Protein AF-A0A061A6R4-F1 (afdb_monomer)

Solvent-accessible surface area (backbone atoms only — not comparable to full-atom values): 10867 Å² total; per-residue (Å²): 111,47,80,44,78,59,81,66,71,39,87,79,40,50,65,47,48,69,62,37,65,83,64,56,81,91,75,74,97,49,62,62,38,42,45,45,54,44,37,34,51,56,46,34,48,75,72,72,49,74,80,74,90,58,64,34,50,72,71,55,40,52,47,55,34,45,46,35,53,51,50,52,59,73,51,64,81,52,72,35,30,43,28,40,27,22,59,45,70,83,54,86,93,44,92,61,43,69,64,30,48,34,97,87,41,28,50,62,58,35,52,60,33,63,74,38,96,74,55,55,101,88,42,70,42,62,34,64,55,85,66,67,48,69,55,68,40,63,43,47,74,84,41,57,41,79,87,79,63,48,79,46,54,68,60,57,47,38,45,39,45,47,54,49,58,61,63,50,13,58,75,69,75,46,55,39,68,59,51,51,48,32,60,75,65,54,102

Sequence (187 aa):
AVLFDEAQLTVDALPLLTLLLPHLPLLSLGPVFVVQWLFDEAQLTVDNIHLTGHPVHEGQWRYIQNLGNELRNTLKDVPALFAPACLSHEVITRNYWMDIQVKGTSLPRALHCWDRASPPRRCPLRLIDSCPWPHCNPTCPTIRDQITGQEMSVIQFLKHMGFDVAKMAQQQGMDAGKLLGMLNNGN

Foldseek 3Di:
DAEDQDLDVQLVCLVVCVVCVVVPPDDDPDQYAYEEELAEPSNCVVVVNALAQAAADPVVQVVSLVSSVSVCVSCVPRQAYAYEQAYYHTQPVDPLQQQDDAPNAGPVQQVVQVVDPDRPPPRRRDGHDDDRHHCLQLSYDFDARPPPRDTDQQVRSCVSHVDDLCVVCVVVVHDSVVSVVCSVPND

Structure (mmCIF, N/CA/C/O backbone):
data_AF-A0A061A6R4-F1
#
_entry.id   AF-A0A061A6R4-F1
#
loop_
_atom_site.group_PDB
_atom_site.id
_atom_site.type_symbol
_atom_site.label_atom_id
_atom_site.label_alt_id
_atom_site.label_comp_id
_atom_site.label_asym_id
_atom_site.label_entity_id
_atom_site.label_seq_id
_atom_site.pdbx_PDB_ins_code
_atom_site.Cartn_x
_atom_site.Cartn_y
_atom_site.Cartn_z
_atom_site.occupancy
_atom_site.B_iso_or_equiv
_atom_site.auth_seq_id
_atom_site.auth_comp_id
_atom_site.auth_asym_id
_atom_site.auth_atom_id
_atom_site.pdbx_PDB_model_num
ATOM 1 N N . ALA A 1 1 ? -20.764 -0.127 11.721 1.00 53.44 1 ALA A N 1
ATOM 2 C CA . ALA A 1 1 ? -19.341 0.119 11.444 1.00 53.44 1 ALA A CA 1
ATOM 3 C C . ALA A 1 1 ? -19.197 0.093 9.927 1.00 53.44 1 ALA A C 1
ATOM 5 O O . ALA A 1 1 ? -19.712 -0.844 9.327 1.00 53.44 1 ALA A O 1
ATOM 6 N N . VAL A 1 2 ? -18.656 1.140 9.304 1.00 52.03 2 VAL A N 1
ATOM 7 C CA . VAL A 1 2 ? -18.516 1.206 7.837 1.00 52.03 2 VAL A CA 1
ATOM 8 C C . VAL A 1 2 ? -17.081 0.857 7.471 1.00 52.03 2 VAL A C 1
ATOM 10 O O . VAL A 1 2 ? -16.147 1.493 7.961 1.00 52.03 2 VAL A O 1
ATOM 13 N N . LEU A 1 3 ? -16.916 -0.179 6.653 1.00 55.44 3 LEU A N 1
ATOM 14 C CA . LEU A 1 3 ? -15.637 -0.513 6.046 1.00 55.44 3 LEU A CA 1
ATOM 15 C C . LEU A 1 3 ? -15.512 0.314 4.769 1.00 55.44 3 LEU A C 1
ATOM 17 O O . LEU A 1 3 ? -16.347 0.186 3.878 1.00 55.44 3 LEU A O 1
ATOM 21 N N . PHE A 1 4 ? -14.520 1.194 4.730 1.00 55.59 4 PHE A N 1
ATOM 22 C CA . PHE A 1 4 ? -14.254 2.043 3.578 1.00 55.59 4 PHE A CA 1
ATOM 23 C C . PHE A 1 4 ? -13.053 1.452 2.833 1.00 55.59 4 PHE A C 1
ATOM 25 O O . PHE A 1 4 ? -11.933 1.476 3.347 1.00 55.59 4 PHE A O 1
ATOM 32 N N . ASP A 1 5 ? -13.326 0.861 1.672 1.00 47.12 5 ASP A N 1
ATOM 33 C CA . ASP A 1 5 ? -12.358 0.357 0.692 1.00 47.12 5 ASP A CA 1
ATOM 34 C C . ASP A 1 5 ? -12.564 1.218 -0.549 1.00 47.12 5 ASP A C 1
ATOM 36 O O . ASP A 1 5 ? -13.380 0.891 -1.402 1.00 47.12 5 ASP A O 1
ATOM 40 N N . GLU A 1 6 ? -11.951 2.400 -0.584 1.00 48.66 6 GLU A N 1
ATOM 41 C CA . GLU A 1 6 ? -12.098 3.283 -1.739 1.00 48.66 6 GLU A CA 1
ATOM 42 C C . GLU A 1 6 ? -10.774 3.460 -2.461 1.00 48.66 6 GLU A C 1
ATOM 44 O O . GLU A 1 6 ? -9.868 4.159 -2.017 1.00 48.66 6 GLU A O 1
ATOM 49 N N . ALA A 1 7 ? -10.762 2.868 -3.650 1.00 36.78 7 ALA A N 1
ATOM 50 C CA . ALA A 1 7 ? -9.912 3.083 -4.815 1.00 36.78 7 ALA A CA 1
ATOM 51 C C . ALA A 1 7 ? -9.645 4.557 -5.221 1.00 36.78 7 ALA A C 1
ATOM 53 O O . ALA A 1 7 ? -9.053 4.804 -6.268 1.00 36.78 7 ALA A O 1
ATOM 54 N N . GLN A 1 8 ? -10.101 5.550 -4.453 1.00 40.06 8 GLN A N 1
ATOM 55 C CA . GLN A 1 8 ? -10.092 6.963 -4.844 1.00 40.06 8 GLN A CA 1
ATOM 56 C C . GLN A 1 8 ? -9.781 7.928 -3.700 1.00 40.06 8 GLN A C 1
ATOM 58 O O . GLN A 1 8 ? -10.186 9.090 -3.703 1.00 40.06 8 GLN A O 1
ATOM 63 N N . LEU A 1 9 ? -8.955 7.491 -2.756 1.00 46.84 9 LEU A N 1
ATOM 64 C CA . LEU A 1 9 ? -8.176 8.415 -1.940 1.00 46.84 9 LEU A CA 1
ATOM 65 C C . LEU A 1 9 ? -7.002 8.947 -2.771 1.00 46.84 9 LEU A C 1
ATOM 67 O O . LEU A 1 9 ? -5.841 8.645 -2.500 1.00 46.84 9 LEU A O 1
ATOM 71 N N . THR A 1 10 ? -7.312 9.766 -3.782 1.00 42.88 10 THR A N 1
ATOM 72 C CA . THR A 1 10 ? -6.298 10.663 -4.331 1.00 42.88 10 THR A CA 1
ATOM 73 C C . THR A 1 10 ? -5.780 11.530 -3.202 1.00 42.88 10 THR A C 1
ATOM 75 O O . THR A 1 10 ? -6.520 11.905 -2.287 1.00 42.88 10 THR A O 1
ATOM 78 N N . VAL A 1 11 ? -4.481 11.815 -3.211 1.00 46.50 11 VAL A N 1
ATOM 79 C CA . VAL A 1 11 ? -3.833 12.650 -2.186 1.00 46.50 11 VAL A CA 1
ATOM 80 C C . VAL A 1 11 ? -4.559 14.008 -2.057 1.00 46.50 11 VAL A C 1
ATOM 82 O O . VAL A 1 11 ? -4.599 14.597 -0.977 1.00 46.50 11 VAL A O 1
ATOM 85 N N . ASP A 1 12 ? -5.251 14.417 -3.126 1.00 40.34 12 ASP A N 1
ATOM 86 C CA . ASP A 1 12 ? -6.116 15.595 -3.238 1.00 40.34 12 ASP A CA 1
ATOM 87 C C . ASP A 1 12 ? -7.546 15.427 -2.673 1.00 40.34 12 ASP A C 1
ATOM 89 O O . ASP A 1 12 ? -8.201 16.418 -2.344 1.00 40.34 12 ASP A O 1
ATOM 93 N N . ALA A 1 13 ? -8.054 14.199 -2.521 1.00 43.44 13 ALA A N 1
ATOM 94 C CA . ALA A 1 13 ? -9.401 13.907 -2.023 1.00 43.44 13 ALA A CA 1
ATOM 95 C C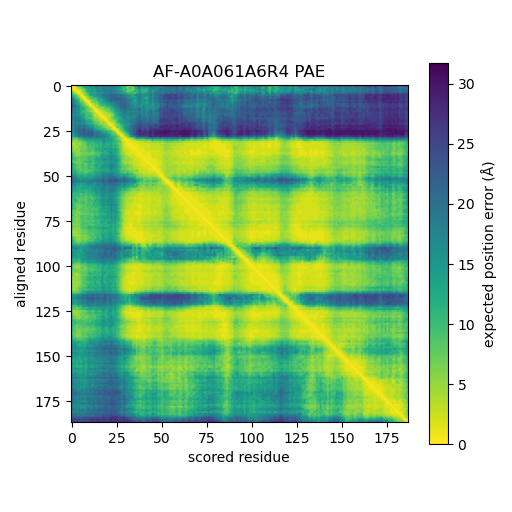 . ALA A 1 13 ? -9.475 13.686 -0.500 1.00 43.44 13 ALA A C 1
ATOM 97 O O . ALA A 1 13 ? -10.557 13.788 0.072 1.00 43.44 13 ALA A O 1
ATOM 98 N N . LEU A 1 14 ? -8.365 13.447 0.210 1.00 47.78 14 LEU A N 1
ATOM 99 C CA . LEU A 1 14 ? -8.375 13.315 1.682 1.00 47.78 14 LEU A CA 1
ATOM 100 C C . LEU A 1 14 ? -8.716 14.602 2.458 1.00 47.78 14 LEU A C 1
ATOM 102 O O . LEU A 1 14 ? -9.445 14.513 3.457 1.00 47.78 14 LEU A O 1
ATOM 106 N N . PRO A 1 15 ? -8.253 15.798 2.044 1.00 43.41 15 PRO A N 1
ATOM 107 C CA . PRO A 1 15 ? -8.744 17.050 2.611 1.00 43.41 15 PRO A CA 1
ATOM 108 C C . PRO A 1 15 ? -10.251 17.196 2.377 1.00 43.41 15 PRO A C 1
ATOM 110 O O . PRO A 1 15 ? -10.979 17.642 3.257 1.00 43.41 15 PRO A O 1
ATOM 113 N N . LEU A 1 16 ? -10.742 16.742 1.220 1.00 40.44 16 LEU A N 1
ATOM 114 C CA . LEU A 1 16 ? -12.169 16.710 0.920 1.00 40.44 16 LEU A CA 1
ATOM 115 C C . LEU A 1 16 ? -12.905 15.663 1.752 1.00 40.44 16 LEU A C 1
ATOM 117 O O . LEU A 1 16 ? -13.992 15.968 2.199 1.00 40.44 16 LEU A O 1
ATOM 121 N N . LEU A 1 17 ? -12.343 14.493 2.059 1.00 44.59 17 LEU A N 1
ATOM 122 C CA . LEU A 1 17 ? -12.991 13.499 2.921 1.00 44.59 17 LEU A CA 1
ATOM 123 C C . LEU A 1 17 ? -13.089 13.991 4.374 1.00 44.59 17 LEU A C 1
ATOM 125 O O . LEU A 1 17 ? -14.126 13.833 5.009 1.00 44.59 17 LEU A O 1
ATOM 129 N N . THR A 1 18 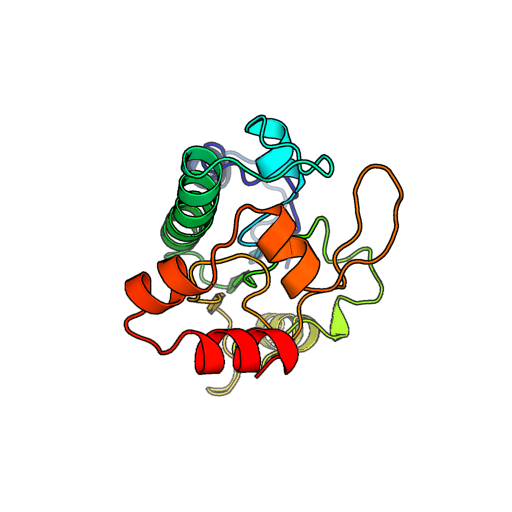? -12.052 14.661 4.886 1.00 44.56 18 THR A N 1
ATOM 130 C CA . THR A 1 18 ? -12.094 15.328 6.203 1.00 44.56 18 THR A CA 1
ATOM 131 C C . THR A 1 18 ? -13.052 16.526 6.236 1.00 44.56 18 THR A C 1
ATOM 133 O O . THR A 1 18 ? -13.661 16.775 7.275 1.00 44.56 18 THR A O 1
ATOM 136 N N . LEU A 1 19 ? -13.261 17.214 5.106 1.00 40.44 19 LEU A N 1
ATOM 137 C CA . LEU A 1 19 ? -14.248 18.295 4.940 1.00 40.44 19 LEU A CA 1
ATOM 138 C C . LEU A 1 19 ? -15.669 17.814 4.575 1.00 40.44 19 LEU A C 1
ATOM 140 O O . LEU A 1 19 ? -16.635 18.519 4.848 1.00 40.44 19 LEU A O 1
ATOM 144 N N . LEU A 1 20 ? -15.827 16.622 3.995 1.00 39.50 20 LEU A N 1
ATOM 145 C CA . LEU A 1 20 ? -17.104 16.017 3.594 1.00 39.50 20 LEU A CA 1
ATOM 146 C C . LEU A 1 20 ? -17.669 15.097 4.675 1.00 39.50 20 LEU A C 1
ATOM 148 O O . LEU A 1 20 ? -18.882 14.945 4.741 1.00 39.50 20 LEU A O 1
ATOM 152 N N . LEU A 1 21 ? -16.844 14.547 5.570 1.00 47.47 21 LEU A N 1
ATOM 153 C CA . LEU A 1 21 ? -17.296 13.863 6.788 1.00 47.47 21 LEU A CA 1
ATOM 154 C C . LEU A 1 21 ? -18.337 14.680 7.590 1.00 47.47 21 LEU A C 1
ATOM 156 O O . LEU A 1 21 ? -19.331 14.094 8.014 1.00 47.47 21 LEU A O 1
ATOM 160 N N . PRO A 1 22 ? -18.194 16.010 7.769 1.00 43.94 22 PRO A N 1
ATOM 161 C CA . PRO A 1 22 ? -19.232 16.834 8.394 1.00 43.94 22 PRO A CA 1
ATOM 162 C C . PRO A 1 22 ? -20.377 17.275 7.456 1.00 43.94 22 PRO A C 1
ATOM 164 O O . PRO A 1 22 ? -21.320 17.912 7.928 1.00 43.94 22 PRO A O 1
ATOM 167 N N . HIS A 1 23 ? -20.325 16.989 6.149 1.00 40.47 23 HIS A N 1
ATOM 168 C CA . HIS A 1 23 ? -21.319 17.437 5.153 1.00 40.47 23 HIS A CA 1
ATOM 169 C C . HIS A 1 23 ? -22.03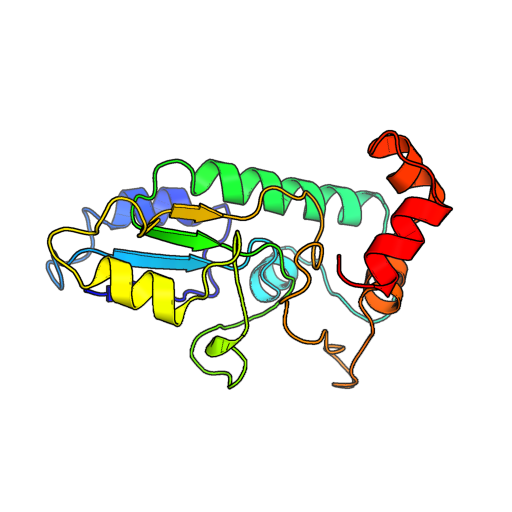8 16.299 4.411 1.00 40.47 23 HIS A C 1
ATOM 171 O O . HIS A 1 23 ? -22.975 16.557 3.654 1.00 40.47 23 HIS A O 1
ATOM 177 N N . LEU A 1 24 ? -21.660 15.043 4.654 1.00 44.53 24 LEU A N 1
ATOM 178 C CA . LEU A 1 24 ? -22.401 13.875 4.199 1.00 44.53 24 LEU A CA 1
ATOM 179 C C . LEU A 1 24 ? -23.749 13.836 4.948 1.00 44.53 24 LEU A C 1
ATOM 181 O O . LEU A 1 24 ? -23.761 13.881 6.182 1.00 44.53 24 LEU A O 1
ATOM 185 N N . PRO A 1 25 ? -24.896 13.787 4.248 1.00 41.34 25 PRO A N 1
ATOM 186 C CA . PRO A 1 25 ? -26.204 13.854 4.885 1.00 41.34 25 PRO A CA 1
ATOM 187 C C . PRO A 1 25 ? -26.435 12.604 5.736 1.00 41.34 25 PRO A C 1
ATOM 189 O O . PRO A 1 25 ? -26.797 11.569 5.198 1.00 41.34 25 PRO A O 1
ATOM 192 N N . LEU A 1 26 ? -26.210 12.713 7.052 1.00 46.50 26 LEU A N 1
ATOM 193 C CA . LEU A 1 26 ? -26.831 11.943 8.146 1.00 46.50 26 LEU A CA 1
ATOM 194 C C . LEU A 1 26 ? -27.169 10.460 7.863 1.00 46.50 26 LEU A C 1
ATOM 196 O O . LEU A 1 26 ? -28.161 9.930 8.360 1.00 46.50 26 LEU A O 1
ATOM 200 N N . LEU A 1 27 ? -26.311 9.755 7.130 1.00 46.56 27 LEU A N 1
ATOM 201 C CA . LEU A 1 27 ? -26.327 8.306 6.994 1.00 46.56 27 LEU A CA 1
ATOM 202 C C . LEU A 1 27 ? -25.000 7.788 7.547 1.00 46.56 27 LEU A C 1
ATOM 204 O O . LEU A 1 27 ? -23.960 7.895 6.910 1.00 46.56 27 LEU A O 1
ATOM 208 N N . SER A 1 28 ? -25.088 7.221 8.756 1.00 46.75 28 SER A N 1
ATOM 209 C CA . SER A 1 28 ? -24.031 6.569 9.544 1.00 46.75 28 SER A CA 1
ATOM 210 C C . SER A 1 28 ? -23.075 7.486 10.336 1.00 46.75 28 SER A C 1
ATOM 212 O O . SER A 1 28 ? -21.926 7.682 9.960 1.00 46.75 28 SER A O 1
ATOM 214 N N . LEU A 1 29 ? -23.470 7.866 11.562 1.00 57.50 29 LEU A N 1
ATOM 215 C CA . LEU A 1 29 ? -22.544 8.217 12.668 1.00 57.50 29 LEU A CA 1
ATOM 216 C C . LEU A 1 29 ? -21.800 6.981 13.242 1.00 57.50 29 LEU A C 1
ATOM 218 O O . LEU A 1 29 ? -21.431 6.935 14.415 1.00 57.50 29 LEU A O 1
ATOM 222 N N . GLY A 1 30 ? -21.629 5.925 12.446 1.00 64.19 30 GLY A N 1
ATOM 223 C CA . GLY A 1 30 ? -20.890 4.737 12.853 1.00 64.19 30 GLY A CA 1
ATOM 224 C C . GLY A 1 30 ? -19.379 4.976 12.799 1.00 64.19 30 GLY A C 1
ATOM 225 O O . GLY A 1 30 ? -18.920 5.765 11.975 1.00 64.19 30 GLY A O 1
ATOM 226 N N . PRO A 1 31 ? -18.579 4.273 13.621 1.00 78.00 31 PRO A N 1
ATOM 227 C CA . PRO A 1 31 ? -17.134 4.265 13.432 1.00 78.00 31 PRO A CA 1
ATOM 228 C C . PRO A 1 31 ? -16.807 3.796 12.003 1.00 78.00 31 PRO A C 1
ATOM 230 O O . PRO A 1 31 ? -17.478 2.894 11.477 1.00 78.00 31 PRO A O 1
ATOM 233 N N . VAL A 1 32 ? -15.765 4.385 11.408 1.00 83.88 32 VAL A N 1
ATOM 234 C CA . VAL A 1 32 ? -15.224 4.039 10.080 1.00 83.88 32 VAL A CA 1
ATOM 235 C C . VAL A 1 32 ? -13.875 3.337 10.243 1.00 83.88 32 VAL A C 1
ATOM 237 O O . VAL A 1 32 ? -13.048 3.780 11.040 1.00 83.88 32 VAL A O 1
ATOM 240 N N . PHE A 1 33 ? -13.665 2.249 9.500 1.00 86.31 33 PHE A N 1
ATOM 241 C CA . PHE A 1 33 ? -12.373 1.574 9.370 1.00 86.31 33 PHE A CA 1
ATOM 242 C C . PHE A 1 33 ? -11.876 1.757 7.941 1.00 86.31 33 PHE A C 1
ATOM 244 O O . PHE A 1 33 ? -12.579 1.398 6.997 1.00 86.31 33 PHE A O 1
ATOM 251 N N . VAL A 1 34 ? -10.678 2.315 7.794 1.00 88.12 34 VAL A N 1
ATOM 252 C CA . VAL A 1 34 ? -10.091 2.629 6.486 1.00 88.12 34 VAL A CA 1
ATOM 253 C C . VAL A 1 34 ? -9.160 1.505 6.050 1.00 88.12 34 VAL A C 1
ATOM 255 O O . VAL A 1 34 ? -8.239 1.148 6.786 1.00 88.12 34 VAL A O 1
ATOM 258 N N . VAL A 1 35 ? -9.359 0.972 4.848 1.00 88.81 35 VAL A N 1
ATOM 259 C CA . VAL A 1 35 ? -8.405 0.072 4.189 1.00 88.81 35 VAL A CA 1
ATOM 260 C C . VAL A 1 35 ? -7.842 0.799 2.977 1.00 88.81 35 VAL A C 1
ATOM 262 O O . VAL A 1 35 ? -8.605 1.305 2.164 1.00 88.81 35 VAL A O 1
ATOM 265 N N . GLN A 1 36 ? -6.515 0.902 2.884 1.00 88.81 36 GLN A N 1
ATOM 266 C CA . GLN A 1 36 ? -5.874 1.696 1.835 1.00 88.81 36 GLN A CA 1
ATOM 267 C C . GLN A 1 36 ? -4.518 1.122 1.423 1.00 88.81 36 GLN A C 1
ATOM 269 O O . GLN A 1 36 ? -3.607 1.027 2.239 1.00 88.81 36 GLN A O 1
ATOM 274 N N . TRP A 1 37 ? -4.320 0.832 0.140 1.00 89.12 37 TRP A N 1
ATOM 275 C CA . TRP A 1 37 ? -2.985 0.552 -0.391 1.00 89.12 37 TRP A CA 1
ATOM 276 C C . TRP A 1 37 ? -2.132 1.819 -0.380 1.00 89.12 37 TRP A C 1
ATOM 278 O O . TRP A 1 37 ? -2.575 2.861 -0.861 1.00 89.12 37 TRP A O 1
ATOM 288 N N . LEU A 1 38 ? -0.898 1.752 0.135 1.00 91.19 38 LEU A N 1
ATOM 289 C CA . LEU A 1 38 ? 0.002 2.915 0.083 1.00 91.19 38 LEU A CA 1
ATOM 290 C C . LEU A 1 38 ? 0.431 3.280 -1.347 1.00 91.19 38 LEU A C 1
ATOM 292 O O . LEU A 1 38 ? 0.861 4.406 -1.583 1.00 91.19 38 LEU A O 1
ATOM 296 N N . PHE A 1 39 ? 0.321 2.332 -2.276 1.00 88.88 39 PHE A N 1
ATOM 297 C CA . PHE A 1 39 ? 0.606 2.512 -3.692 1.00 88.88 39 PHE A CA 1
ATOM 298 C C . PHE A 1 39 ? -0.572 1.927 -4.487 1.00 88.88 39 PHE A C 1
ATOM 300 O O . PHE A 1 39 ? -0.504 0.804 -4.963 1.00 88.88 39 PHE A O 1
ATOM 307 N N . ASP A 1 40 ? -1.698 2.633 -4.561 1.00 85.06 40 ASP A N 1
ATOM 308 C CA . ASP A 1 40 ? -2.870 2.136 -5.297 1.00 85.06 40 ASP A CA 1
ATOM 309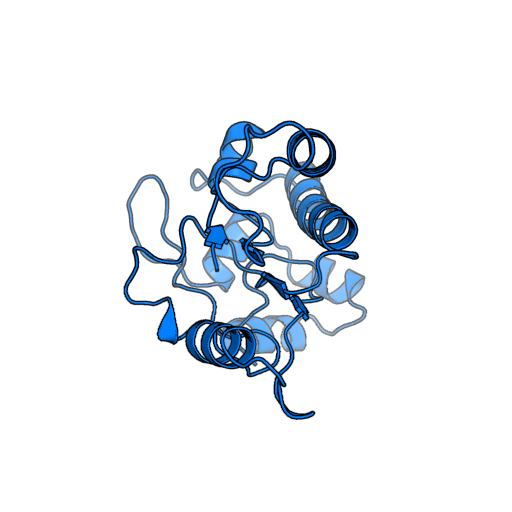 C C . ASP A 1 40 ? -2.676 2.257 -6.823 1.00 85.06 40 ASP A C 1
ATOM 311 O O . ASP A 1 40 ? -2.174 3.272 -7.314 1.00 85.06 40 ASP A O 1
ATOM 315 N N . GLU A 1 41 ? -3.062 1.237 -7.594 1.00 78.38 41 GLU A N 1
ATOM 316 C CA . GLU A 1 41 ? -2.897 1.269 -9.058 1.00 78.38 41 GLU A CA 1
ATOM 317 C C . GLU A 1 41 ? -3.799 2.298 -9.751 1.00 78.38 41 GLU A C 1
ATOM 319 O O . GLU A 1 41 ? -3.377 2.914 -10.734 1.00 78.38 41 GLU A O 1
ATOM 324 N N . ALA A 1 42 ? -5.024 2.514 -9.262 1.00 76.88 42 ALA A N 1
ATOM 325 C CA . ALA A 1 42 ? -5.910 3.528 -9.824 1.00 76.88 42 ALA A CA 1
ATOM 326 C C . ALA A 1 42 ? -5.374 4.929 -9.532 1.00 76.88 42 ALA A C 1
ATOM 328 O O . ALA A 1 42 ? -5.436 5.786 -10.413 1.00 76.88 42 ALA A O 1
ATOM 329 N N . GLN A 1 43 ? -4.759 5.134 -8.361 1.00 77.75 43 GLN A N 1
ATOM 330 C CA . GLN A 1 43 ? -4.072 6.387 -8.052 1.00 77.75 43 GLN A CA 1
ATOM 331 C C . GLN A 1 43 ? -2.970 6.682 -9.068 1.00 77.75 43 GLN A C 1
ATOM 333 O O . GLN A 1 43 ? -2.967 7.733 -9.703 1.00 77.75 43 GLN A O 1
ATOM 338 N N . LEU A 1 44 ? -2.071 5.718 -9.273 1.00 79.94 44 LEU A N 1
ATOM 339 C CA . LEU A 1 44 ? -0.984 5.866 -10.238 1.00 79.94 44 LEU A CA 1
ATOM 340 C C . LEU A 1 44 ? -1.513 6.100 -11.656 1.00 79.94 44 LEU A C 1
ATOM 342 O O . LEU A 1 44 ? -0.968 6.927 -12.381 1.00 79.94 44 LEU A O 1
ATOM 346 N N . THR A 1 45 ? -2.606 5.435 -12.033 1.00 76.19 45 THR A N 1
ATOM 347 C CA . THR A 1 45 ? -3.239 5.617 -13.345 1.00 76.19 45 THR A CA 1
ATOM 348 C C . THR A 1 45 ? -3.774 7.042 -13.521 1.00 76.19 45 THR A C 1
ATOM 350 O O . THR A 1 45 ? -3.529 7.661 -14.555 1.00 76.19 45 THR A O 1
ATOM 353 N N . VAL A 1 46 ? -4.453 7.597 -12.510 1.00 78.00 46 VAL A N 1
ATOM 354 C CA . VAL A 1 46 ? -4.948 8.987 -12.526 1.00 78.00 46 VAL A CA 1
ATOM 355 C C . VAL A 1 46 ? -3.792 9.993 -12.582 1.00 78.00 46 VAL A C 1
ATOM 357 O O . VAL A 1 46 ? -3.889 10.997 -13.289 1.00 78.00 46 VAL A O 1
ATOM 360 N N . ASP A 1 47 ? -2.668 9.686 -11.936 1.00 77.25 47 ASP A N 1
ATOM 361 C CA . ASP A 1 47 ? -1.451 10.508 -11.964 1.00 77.25 47 ASP A CA 1
ATOM 362 C C . ASP A 1 47 ? -0.629 10.349 -13.264 1.00 77.25 47 ASP A C 1
ATOM 364 O O . ASP A 1 47 ? 0.487 10.864 -13.371 1.00 77.25 47 ASP A O 1
ATOM 368 N N . ASN A 1 48 ? -1.171 9.668 -14.284 1.00 77.56 48 ASN A N 1
ATOM 369 C CA . ASN A 1 48 ? -0.512 9.340 -15.557 1.00 77.56 48 ASN A CA 1
ATOM 370 C C . ASN A 1 48 ? 0.768 8.496 -15.402 1.00 77.56 48 ASN A C 1
ATOM 372 O O . ASN A 1 48 ? 1.699 8.574 -16.213 1.00 77.56 48 ASN A O 1
ATOM 376 N N . ILE A 1 49 ? 0.828 7.666 -14.364 1.00 77.69 49 ILE A N 1
ATOM 377 C CA . ILE A 1 49 ? 1.872 6.664 -14.156 1.00 77.69 49 ILE A CA 1
ATOM 378 C C . ILE A 1 49 ? 1.316 5.312 -14.582 1.00 77.69 49 ILE A C 1
ATOM 380 O O . ILE A 1 49 ? 0.636 4.620 -13.830 1.00 77.69 49 ILE A O 1
ATOM 384 N N . HIS A 1 50 ? 1.624 4.932 -15.819 1.00 74.38 50 HIS A N 1
ATOM 385 C CA . HIS A 1 50 ? 1.183 3.661 -16.379 1.00 74.38 50 HIS A CA 1
ATOM 386 C C . HIS A 1 50 ? 2.293 2.613 -16.298 1.00 74.38 50 HIS A C 1
ATOM 388 O O . HIS A 1 50 ? 3.390 2.794 -16.835 1.00 74.38 50 HIS A O 1
ATOM 394 N N . LEU A 1 51 ? 1.975 1.483 -15.677 1.00 71.00 51 LEU A N 1
ATOM 395 C CA . LEU A 1 51 ? 2.872 0.346 -15.497 1.00 71.00 51 LEU A CA 1
ATOM 396 C C . LEU A 1 51 ? 2.801 -0.556 -16.738 1.00 71.00 51 LEU A C 1
ATOM 398 O O . LEU A 1 51 ? 2.161 -1.600 -16.736 1.00 71.00 51 LEU A O 1
ATOM 402 N N . THR A 1 52 ? 3.379 -0.084 -17.845 1.00 62.38 52 THR A N 1
ATOM 403 C CA . THR A 1 52 ? 3.123 -0.595 -19.212 1.00 62.38 52 THR A CA 1
ATOM 404 C C . THR A 1 52 ? 4.171 -1.568 -19.751 1.00 62.38 52 THR A C 1
ATOM 406 O O . THR A 1 52 ? 4.270 -1.754 -20.961 1.00 62.38 52 THR A O 1
ATOM 409 N N . GLY A 1 53 ? 5.007 -2.175 -18.911 1.00 56.31 53 GLY A N 1
ATOM 410 C CA . GLY A 1 53 ? 6.059 -3.064 -19.417 1.00 56.31 53 GLY A CA 1
ATOM 411 C C . GLY A 1 53 ? 7.329 -2.328 -19.897 1.00 56.31 53 GLY A C 1
ATOM 412 O O . GLY A 1 53 ? 8.354 -2.977 -20.117 1.00 56.31 53 GLY A O 1
ATOM 413 N N . HIS A 1 54 ? 7.366 -0.980 -19.865 1.00 59.94 54 HIS A N 1
ATOM 414 C CA . HIS A 1 54 ? 8.604 -0.170 -19.966 1.00 59.94 54 HIS A CA 1
ATOM 415 C C . HIS A 1 54 ? 9.238 0.296 -18.630 1.00 59.94 54 HIS A C 1
ATOM 417 O O . HIS A 1 54 ? 8.499 0.656 -17.717 1.00 59.94 54 HIS A O 1
ATOM 423 N N . PRO A 1 55 ? 10.586 0.310 -18.503 1.00 65.69 55 PRO A N 1
ATOM 424 C CA . PRO A 1 55 ? 11.272 0.777 -17.301 1.00 65.69 55 PRO A CA 1
ATOM 425 C C . PRO A 1 55 ? 10.785 2.158 -16.862 1.00 65.69 55 PRO A C 1
ATOM 427 O O . PRO A 1 55 ? 10.862 3.115 -17.635 1.00 65.69 55 PRO A O 1
ATOM 430 N N . VAL A 1 56 ? 10.312 2.268 -15.624 1.00 72.56 56 VAL A N 1
ATOM 431 C CA . VAL A 1 56 ? 9.866 3.551 -15.070 1.00 72.56 56 VAL A CA 1
ATOM 432 C C . VAL A 1 56 ? 11.058 4.501 -14.933 1.00 72.56 56 VAL A C 1
ATOM 434 O O . VAL A 1 56 ? 12.145 4.122 -14.493 1.00 72.56 56 VAL A O 1
ATOM 437 N N . HIS A 1 57 ? 10.864 5.756 -15.336 1.00 73.56 57 HIS A N 1
ATOM 438 C CA . HIS A 1 57 ? 11.915 6.769 -15.293 1.00 73.56 57 HIS A CA 1
ATOM 439 C C . HIS A 1 57 ? 12.269 7.143 -13.840 1.00 73.56 57 HIS A C 1
ATOM 441 O O . HIS A 1 57 ? 11.396 7.169 -12.975 1.00 73.56 57 HIS A O 1
ATOM 447 N N . GLU A 1 58 ? 13.521 7.528 -13.557 1.00 74.50 58 GLU A N 1
ATOM 448 C CA . GLU A 1 58 ? 13.982 7.864 -12.192 1.00 74.50 58 GLU A CA 1
ATOM 449 C C . GLU A 1 58 ? 13.098 8.928 -11.506 1.00 74.50 58 GLU A C 1
ATOM 451 O O . GLU A 1 58 ? 12.803 8.847 -10.313 1.00 74.50 58 GLU A O 1
ATOM 456 N N . GLY A 1 59 ? 12.605 9.903 -12.279 1.00 74.94 59 GLY A N 1
ATOM 457 C CA . GLY A 1 59 ? 11.661 10.912 -11.790 1.00 74.94 59 GLY A CA 1
ATOM 458 C C . GLY A 1 59 ? 10.310 10.336 -11.348 1.00 74.94 59 GLY A C 1
ATOM 459 O O . GLY A 1 59 ? 9.798 10.739 -10.306 1.00 74.94 59 GLY A O 1
ATOM 460 N N . GLN A 1 60 ? 9.765 9.377 -12.101 1.00 79.94 60 GLN A N 1
ATOM 461 C CA . GLN A 1 60 ? 8.520 8.683 -11.759 1.00 79.94 60 GLN A CA 1
ATOM 462 C C . GLN A 1 60 ? 8.723 7.758 -10.554 1.00 79.94 60 GLN A C 1
ATOM 464 O O . GLN A 1 60 ? 7.884 7.724 -9.662 1.00 79.94 60 GLN A O 1
ATOM 469 N N . TRP A 1 61 ? 9.867 7.075 -10.459 1.00 79.88 61 TRP A N 1
ATOM 470 C CA . TRP A 1 61 ? 10.181 6.255 -9.288 1.00 79.88 61 TRP A CA 1
ATOM 471 C C . TRP A 1 61 ? 10.211 7.081 -7.995 1.00 79.88 61 TRP A C 1
ATOM 473 O O . TRP A 1 61 ? 9.603 6.709 -6.990 1.00 79.88 61 TRP A O 1
ATOM 483 N N . ARG A 1 62 ? 10.857 8.253 -8.027 1.00 82.25 62 ARG A N 1
ATOM 484 C CA . ARG A 1 62 ? 10.861 9.184 -6.891 1.00 82.25 62 ARG A CA 1
ATOM 485 C C . ARG A 1 62 ? 9.458 9.689 -6.549 1.00 82.25 62 ARG A C 1
ATOM 487 O O . ARG A 1 62 ? 9.147 9.833 -5.371 1.00 82.25 62 ARG A O 1
ATOM 494 N N . TYR A 1 63 ? 8.617 9.935 -7.554 1.00 84.56 63 TYR A N 1
ATOM 495 C CA . TYR A 1 63 ? 7.219 10.293 -7.324 1.00 84.56 63 TYR A CA 1
ATOM 496 C C . TYR A 1 63 ? 6.481 9.190 -6.557 1.00 84.56 63 TYR A C 1
ATOM 498 O O . TYR A 1 63 ? 5.855 9.474 -5.546 1.00 84.56 63 TYR A O 1
ATOM 506 N N . ILE A 1 64 ? 6.633 7.928 -6.962 1.00 83.88 64 ILE A N 1
ATOM 507 C CA . ILE A 1 64 ? 5.983 6.789 -6.298 1.00 83.88 64 ILE A CA 1
ATOM 508 C C . ILE A 1 64 ? 6.432 6.673 -4.837 1.00 83.88 64 ILE A C 1
ATOM 510 O O . ILE A 1 64 ? 5.604 6.485 -3.950 1.00 83.88 64 ILE A O 1
ATOM 514 N N . GLN A 1 65 ? 7.726 6.843 -4.551 1.00 83.69 65 GLN A N 1
ATOM 515 C CA . GLN A 1 65 ? 8.217 6.866 -3.167 1.00 83.69 65 GLN A CA 1
ATOM 516 C C . GLN A 1 65 ? 7.604 8.016 -2.348 1.00 83.69 65 GLN A C 1
ATOM 518 O O . GLN A 1 65 ? 7.244 7.829 -1.180 1.00 83.69 65 GLN A O 1
ATOM 523 N N . ASN A 1 66 ? 7.473 9.200 -2.953 1.00 86.44 66 ASN A N 1
ATOM 524 C CA . ASN A 1 66 ? 6.847 10.357 -2.317 1.00 86.44 66 ASN A CA 1
ATOM 525 C C . ASN A 1 66 ? 5.355 10.133 -2.070 1.00 86.44 66 ASN A C 1
ATOM 527 O O . ASN A 1 66 ? 4.905 10.421 -0.966 1.00 86.44 66 ASN A O 1
ATOM 531 N N . LEU A 1 67 ? 4.632 9.524 -3.013 1.00 86.69 67 LEU A N 1
ATOM 532 C CA . LEU A 1 67 ? 3.221 9.165 -2.866 1.00 86.69 67 LEU A CA 1
ATOM 533 C C . LEU A 1 67 ? 2.989 8.336 -1.594 1.00 86.69 67 LEU A C 1
ATOM 535 O O . LEU A 1 67 ? 2.152 8.684 -0.764 1.00 86.69 67 LEU A O 1
ATOM 539 N N . GLY A 1 68 ? 3.797 7.293 -1.373 1.00 87.50 68 GLY A N 1
ATOM 540 C CA . GLY A 1 68 ? 3.698 6.481 -0.157 1.00 87.50 68 GLY A CA 1
ATOM 541 C C . GLY A 1 68 ? 3.976 7.275 1.130 1.00 87.50 68 GLY A C 1
ATOM 542 O O . GLY A 1 68 ? 3.356 7.026 2.164 1.00 87.50 68 GLY A O 1
ATOM 543 N N . ASN A 1 69 ? 4.896 8.248 1.093 1.00 89.12 69 ASN A N 1
ATOM 544 C CA . ASN A 1 69 ? 5.168 9.145 2.225 1.00 89.12 69 ASN A CA 1
ATOM 545 C C . ASN A 1 69 ? 4.014 10.117 2.491 1.00 89.12 69 ASN A C 1
ATOM 547 O O . ASN A 1 69 ? 3.618 10.299 3.642 1.00 89.12 69 ASN A O 1
ATOM 551 N N . GLU A 1 70 ? 3.485 10.736 1.443 1.00 88.81 70 GLU A N 1
ATOM 552 C CA . GLU A 1 70 ? 2.382 11.688 1.515 1.00 88.81 70 GLU A CA 1
ATOM 553 C C . GLU A 1 70 ? 1.125 11.007 2.046 1.00 88.81 70 GLU A C 1
ATOM 555 O O . GLU A 1 70 ? 0.570 11.452 3.049 1.00 88.81 70 GLU A O 1
ATOM 560 N N . LEU A 1 71 ? 0.758 9.853 1.490 1.00 87.69 71 LEU A N 1
ATOM 561 C CA . LEU A 1 71 ? -0.408 9.098 1.935 1.00 87.69 71 LEU A CA 1
ATOM 562 C C . LEU A 1 71 ? -0.286 8.649 3.401 1.00 87.69 71 LEU A C 1
ATOM 564 O O . LEU A 1 71 ? -1.232 8.792 4.178 1.00 87.69 71 LEU A O 1
ATOM 568 N N . ARG A 1 72 ? 0.900 8.200 3.841 1.00 89.56 72 ARG A N 1
ATOM 569 C CA . ARG A 1 72 ? 1.167 7.923 5.268 1.00 89.56 72 ARG A CA 1
ATOM 570 C C . ARG A 1 72 ? 0.919 9.137 6.160 1.00 89.56 72 ARG A C 1
ATOM 572 O O . ARG A 1 72 ? 0.369 8.982 7.254 1.00 89.56 72 ARG A O 1
ATOM 579 N N . ASN A 1 73 ? 1.352 10.316 5.719 1.00 87.75 73 ASN A N 1
ATOM 580 C CA . ASN A 1 73 ? 1.186 11.557 6.467 1.00 87.75 73 ASN A CA 1
ATOM 581 C C . ASN A 1 73 ? -0.283 11.967 6.545 1.00 87.75 73 ASN A C 1
ATOM 583 O O . ASN A 1 73 ? -0.729 12.411 7.602 1.00 87.75 73 ASN A O 1
ATOM 587 N N . THR A 1 74 ? -1.052 11.773 5.478 1.00 84.88 74 THR A N 1
ATOM 588 C CA . THR A 1 74 ? -2.483 12.089 5.477 1.00 84.88 74 THR A CA 1
ATOM 589 C C . THR A 1 74 ? -3.284 11.120 6.352 1.00 84.88 74 THR A C 1
ATOM 591 O O . THR A 1 74 ? -4.239 11.514 7.015 1.00 84.88 74 THR A O 1
ATOM 594 N N . LEU A 1 75 ? -2.834 9.868 6.463 1.00 87.19 75 LEU A N 1
ATOM 595 C CA . LEU A 1 75 ? -3.408 8.841 7.341 1.00 87.19 75 LEU A CA 1
ATOM 596 C C . LEU A 1 75 ? -2.891 8.907 8.796 1.00 87.19 75 LEU A C 1
ATOM 598 O O . LEU A 1 75 ? -3.119 7.982 9.589 1.00 87.19 75 LEU A O 1
ATOM 602 N N . LYS A 1 76 ? -2.148 9.953 9.186 1.00 86.81 76 LYS A N 1
ATOM 603 C CA . LYS A 1 76 ? -1.523 10.029 10.521 1.00 86.81 76 LYS A CA 1
ATOM 604 C C . LYS A 1 76 ? -2.543 10.047 11.665 1.00 86.81 76 LYS A C 1
ATOM 606 O O . LYS A 1 76 ? -2.324 9.370 12.667 1.00 86.81 76 LYS A O 1
ATOM 611 N N . ASP A 1 77 ? -3.669 10.726 11.457 1.00 84.88 77 ASP A N 1
ATOM 612 C CA . ASP A 1 77 ? -4.692 10.975 12.480 1.00 84.88 77 ASP A CA 1
ATOM 613 C C . ASP A 1 77 ? -5.903 10.028 12.376 1.00 84.88 77 ASP A C 1
ATOM 615 O O . ASP A 1 77 ? -6.845 10.127 13.160 1.00 84.88 77 ASP A O 1
ATOM 619 N N . VAL A 1 78 ? -5.887 9.073 11.435 1.00 85.75 78 VAL A N 1
ATOM 620 C CA . VAL A 1 78 ? -6.961 8.079 11.284 1.00 85.75 78 VAL A CA 1
ATOM 621 C C . VAL A 1 78 ? -6.835 7.011 12.387 1.00 85.75 78 VAL A C 1
ATOM 623 O O . VAL A 1 78 ? -5.802 6.337 12.466 1.00 85.75 78 VAL A O 1
ATOM 626 N N . PRO A 1 79 ? -7.857 6.818 13.246 1.00 84.94 79 PRO A N 1
ATOM 627 C CA . PRO A 1 79 ? -7.744 5.973 14.440 1.00 84.94 79 PRO A CA 1
ATOM 628 C C . PRO A 1 79 ? -7.846 4.466 14.155 1.00 84.94 79 PRO A C 1
ATOM 630 O O . PRO A 1 79 ? -7.251 3.667 14.880 1.00 84.94 79 PRO A O 1
ATOM 633 N N . ALA A 1 80 ? -8.591 4.079 13.117 1.00 89.62 80 ALA A N 1
ATOM 634 C CA . ALA A 1 80 ? -8.795 2.697 12.694 1.00 89.62 80 ALA A CA 1
ATOM 635 C C . ALA A 1 80 ? -8.447 2.572 11.206 1.00 89.62 80 ALA A C 1
ATOM 637 O O . ALA A 1 80 ? -9.194 3.045 10.347 1.00 89.62 80 ALA A O 1
ATOM 638 N N . LEU A 1 81 ? -7.275 2.007 10.913 1.00 91.00 81 LEU A N 1
ATOM 639 C CA . LEU A 1 81 ? -6.731 1.957 9.561 1.00 91.00 81 LEU A CA 1
ATOM 640 C C . LEU A 1 81 ? -5.892 0.694 9.328 1.00 91.00 81 LEU A C 1
ATOM 642 O O . LEU A 1 81 ? -5.167 0.243 10.220 1.00 91.00 81 LEU A O 1
ATOM 646 N N . PHE A 1 82 ? -5.939 0.184 8.102 1.00 92.94 82 PHE A N 1
ATOM 647 C CA . PHE A 1 82 ? -5.075 -0.869 7.587 1.00 92.94 82 PHE A CA 1
ATOM 648 C C . PHE A 1 82 ? -4.466 -0.435 6.246 1.00 92.94 82 PHE A C 1
ATOM 650 O O . PHE A 1 82 ? -5.163 -0.383 5.236 1.00 92.94 82 PHE A O 1
ATOM 657 N N . ALA A 1 83 ? -3.175 -0.096 6.249 1.00 94.19 83 ALA A N 1
ATOM 658 C CA . ALA A 1 83 ? -2.463 0.457 5.102 1.00 94.19 83 ALA A CA 1
ATOM 659 C C . ALA A 1 83 ? -1.130 -0.258 4.811 1.00 94.19 83 ALA A C 1
ATOM 661 O O . ALA A 1 83 ? -0.067 0.174 5.280 1.00 94.19 83 ALA A O 1
ATOM 662 N N . PRO A 1 84 ? -1.176 -1.381 4.076 1.00 94.25 84 PRO A N 1
ATOM 663 C CA . PRO A 1 84 ? 0.007 -2.104 3.622 1.00 94.25 84 PRO A CA 1
ATOM 664 C C . PRO A 1 84 ? 0.735 -1.399 2.464 1.00 94.25 84 PRO A C 1
ATOM 666 O O . PRO A 1 84 ? 0.140 -0.719 1.623 1.00 94.25 84 PRO A O 1
ATOM 669 N N . ALA A 1 85 ? 2.047 -1.610 2.391 1.00 92.69 85 ALA A N 1
ATOM 670 C CA . ALA A 1 85 ? 2.935 -1.071 1.365 1.00 92.69 85 ALA A CA 1
ATOM 671 C C . ALA A 1 85 ? 3.010 -1.968 0.116 1.00 92.69 85 ALA A C 1
ATOM 673 O O . ALA A 1 85 ? 4.081 -2.438 -0.277 1.00 92.69 85 ALA A O 1
ATOM 674 N N . CYS A 1 86 ? 1.861 -2.205 -0.513 1.00 89.06 86 CYS A N 1
ATOM 675 C CA . CYS A 1 86 ? 1.747 -2.989 -1.743 1.00 89.06 86 CYS A CA 1
ATOM 676 C C . CYS A 1 86 ? 1.290 -2.121 -2.906 1.00 89.06 86 CYS A C 1
ATOM 678 O O . CYS A 1 86 ? 0.584 -1.136 -2.686 1.00 89.06 86 CYS A O 1
ATOM 680 N N . LEU A 1 87 ? 1.687 -2.522 -4.115 1.00 86.44 87 LEU A N 1
ATOM 681 C CA . LEU A 1 87 ? 1.056 -2.061 -5.339 1.00 86.44 87 LEU A CA 1
ATOM 682 C C . LEU A 1 87 ? -0.092 -3.019 -5.659 1.00 86.44 87 LEU A C 1
ATOM 684 O O . LEU A 1 87 ? 0.145 -4.180 -5.975 1.00 86.44 87 LEU A O 1
ATOM 688 N N . SER A 1 88 ? -1.327 -2.561 -5.517 1.00 81.81 88 SER A N 1
ATOM 689 C CA . SER A 1 88 ? -2.509 -3.368 -5.821 1.00 81.81 88 SER A CA 1
ATOM 690 C C . SER A 1 88 ? -3.718 -2.454 -5.992 1.00 81.81 88 SER A C 1
ATOM 692 O O . SER A 1 88 ? -3.660 -1.263 -5.683 1.00 81.81 88 SER A O 1
ATOM 694 N N . HIS A 1 89 ? -4.826 -3.032 -6.441 1.00 72.06 89 HIS A N 1
ATOM 695 C CA . HIS A 1 89 ? -6.126 -2.380 -6.499 1.00 72.06 89 HIS A CA 1
ATOM 696 C C . HIS A 1 89 ? -7.221 -3.296 -5.946 1.00 72.06 89 HIS A C 1
ATOM 698 O O . HIS A 1 89 ? -7.228 -4.487 -6.265 1.00 72.06 89 HIS A O 1
ATOM 704 N N . GLU A 1 90 ? -8.122 -2.725 -5.136 1.00 65.38 90 GLU A N 1
ATOM 705 C CA . GLU A 1 90 ? -9.212 -3.392 -4.395 1.00 65.38 90 GLU A CA 1
ATOM 706 C C . GLU A 1 90 ? -8.749 -4.472 -3.392 1.00 65.38 90 GLU A C 1
ATOM 708 O O . GLU A 1 90 ? -7.885 -5.312 -3.677 1.00 65.38 90 GLU A O 1
ATOM 713 N N . VAL A 1 91 ? -9.326 -4.474 -2.182 1.00 58.62 91 VAL A N 1
ATOM 714 C CA . VAL A 1 91 ? -8.962 -5.454 -1.137 1.00 58.62 91 VAL A CA 1
ATOM 715 C C . VAL A 1 91 ? -10.052 -6.491 -0.915 1.00 58.62 91 VAL A C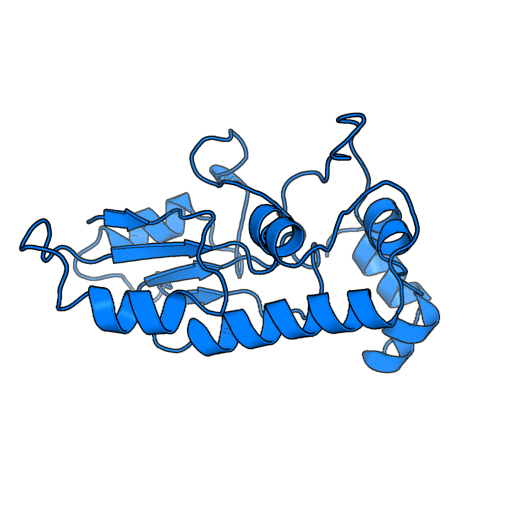 1
ATOM 717 O O . VAL A 1 91 ? -9.765 -7.686 -0.892 1.00 58.62 91 VAL A O 1
ATOM 720 N N . ILE A 1 92 ? -11.303 -6.064 -0.743 1.00 55.50 92 ILE A N 1
ATOM 721 C CA . ILE A 1 92 ? -12.354 -6.914 -0.151 1.00 55.50 92 ILE A CA 1
ATOM 722 C C . ILE A 1 92 ? -12.944 -7.917 -1.154 1.00 55.50 92 ILE A C 1
ATOM 724 O O . ILE A 1 92 ? -13.443 -8.973 -0.767 1.00 55.50 92 ILE A O 1
ATOM 728 N N . THR A 1 93 ? -12.865 -7.631 -2.452 1.00 55.41 93 THR A N 1
ATOM 729 C CA . THR A 1 93 ? -13.447 -8.459 -3.522 1.00 55.41 93 THR A CA 1
ATOM 730 C C . THR A 1 93 ? -12.590 -9.677 -3.889 1.00 55.41 93 THR A C 1
ATOM 732 O O . THR A 1 93 ? -13.016 -10.515 -4.686 1.00 55.41 93 THR A O 1
ATOM 735 N N . ARG A 1 94 ? -11.378 -9.806 -3.328 1.00 63.91 94 ARG A N 1
ATOM 736 C CA . ARG A 1 94 ? -10.343 -10.736 -3.808 1.00 63.91 94 ARG A CA 1
ATOM 737 C C . ARG A 1 94 ? -9.953 -11.760 -2.749 1.00 63.91 94 ARG A C 1
ATOM 739 O O . ARG A 1 94 ? -9.721 -11.407 -1.604 1.00 63.91 94 ARG A O 1
ATOM 746 N N . ASN A 1 95 ? -9.774 -13.025 -3.141 1.00 63.69 95 ASN A N 1
ATOM 747 C CA . ASN A 1 95 ? -9.502 -14.150 -2.226 1.00 63.69 95 ASN A CA 1
ATOM 748 C C . ASN A 1 95 ? -8.253 -13.993 -1.327 1.00 63.69 95 ASN A C 1
ATOM 750 O O . ASN A 1 95 ? -8.191 -14.644 -0.291 1.00 63.69 95 ASN A O 1
ATOM 754 N N . TYR A 1 96 ? -7.291 -13.131 -1.681 1.00 68.56 96 TYR A N 1
ATOM 755 C CA . TYR A 1 96 ? -6.053 -12.907 -0.915 1.00 68.56 96 TYR A CA 1
ATOM 756 C C . TYR A 1 96 ? -6.216 -11.971 0.295 1.00 68.56 96 TYR A C 1
ATOM 758 O O . TYR A 1 96 ? -5.266 -11.764 1.049 1.00 68.56 96 TYR A O 1
ATOM 766 N N . TRP A 1 97 ? -7.398 -11.376 0.507 1.00 70.19 97 TRP A N 1
ATOM 767 C CA . TRP A 1 97 ? -7.632 -10.413 1.594 1.00 70.19 97 TRP A CA 1
ATOM 768 C C . TRP A 1 97 ? -7.342 -10.971 2.998 1.00 70.19 97 TRP A C 1
ATOM 770 O O . TRP A 1 97 ? -7.084 -10.211 3.933 1.00 70.19 97 TRP A O 1
ATOM 780 N N . MET A 1 98 ? -7.362 -12.300 3.150 1.00 76.62 98 MET A N 1
ATOM 781 C CA . MET A 1 98 ? -7.051 -12.986 4.406 1.00 76.62 98 MET A CA 1
ATOM 782 C C . MET A 1 98 ? -5.545 -13.086 4.690 1.00 76.62 98 MET A C 1
ATOM 784 O O . MET A 1 98 ? -5.165 -13.212 5.857 1.00 76.62 98 MET A O 1
ATOM 788 N N . ASP A 1 99 ? -4.706 -12.999 3.654 1.00 84.44 99 ASP A N 1
ATOM 789 C CA . ASP A 1 99 ? -3.271 -13.295 3.727 1.00 84.44 99 ASP A CA 1
ATOM 790 C C . ASP A 1 99 ? -2.416 -12.049 3.982 1.00 84.44 99 ASP A C 1
ATOM 792 O O . ASP A 1 99 ? -1.339 -12.148 4.574 1.00 84.44 99 ASP A O 1
ATOM 796 N N . ILE A 1 100 ? -2.914 -10.871 3.591 1.00 89.50 100 ILE A N 1
ATOM 797 C CA . ILE A 1 100 ? -2.207 -9.597 3.752 1.00 89.50 100 ILE A CA 1
ATOM 798 C C . ILE A 1 100 ? -2.099 -9.245 5.232 1.00 89.50 100 ILE A C 1
ATOM 800 O O . ILE A 1 100 ? -3.092 -9.233 5.969 1.00 89.50 100 ILE A O 1
ATOM 804 N N . GLN A 1 101 ? -0.892 -8.886 5.659 1.00 93.25 101 GLN A N 1
ATOM 805 C CA . GLN A 1 101 ? -0.587 -8.522 7.033 1.00 93.25 101 GLN A CA 1
ATOM 806 C C . GLN A 1 101 ? 0.213 -7.236 7.104 1.00 93.25 101 GLN A C 1
ATOM 808 O O . GLN A 1 101 ? 1.152 -7.027 6.352 1.00 93.25 101 GLN A O 1
ATOM 813 N N . VAL A 1 102 ? -0.081 -6.418 8.106 1.00 93.88 102 VAL A N 1
ATOM 814 C CA . VAL A 1 102 ? 0.760 -5.283 8.489 1.00 93.88 102 VAL A CA 1
ATOM 815 C C . VAL A 1 102 ? 1.237 -5.534 9.907 1.00 93.88 102 VAL A C 1
ATOM 817 O O . VAL A 1 102 ? 0.430 -5.788 10.804 1.00 93.88 102 VAL A O 1
ATOM 820 N N . LYS A 1 103 ? 2.558 -5.509 10.125 1.00 91.81 103 LYS A N 1
ATOM 821 C CA . LYS A 1 103 ? 3.174 -5.789 11.440 1.00 91.81 103 LYS A CA 1
ATOM 822 C C . LYS A 1 103 ? 2.666 -7.106 12.064 1.00 91.81 103 LYS A C 1
ATOM 824 O O . LYS A 1 103 ? 2.367 -7.164 13.257 1.00 91.81 103 LYS A O 1
ATOM 829 N N . GLY A 1 104 ? 2.508 -8.146 11.239 1.00 91.56 104 GLY A N 1
ATOM 830 C CA . GLY A 1 104 ? 2.032 -9.475 11.652 1.00 91.56 104 GLY A CA 1
ATOM 831 C C . GLY A 1 104 ? 0.542 -9.561 12.016 1.00 91.56 104 GLY A C 1
ATOM 832 O O . GLY A 1 104 ? 0.109 -10.548 12.606 1.00 91.56 104 GLY A O 1
ATOM 833 N N . THR A 1 105 ? -0.255 -8.528 11.721 1.00 92.44 105 THR A N 1
ATOM 834 C CA . THR A 1 105 ? -1.713 -8.539 11.919 1.00 92.44 105 THR A CA 1
ATOM 835 C C . THR A 1 105 ? -2.405 -8.566 10.565 1.00 92.44 105 THR A C 1
ATOM 837 O O . THR A 1 105 ? -2.170 -7.671 9.760 1.00 92.44 105 THR A O 1
ATOM 840 N N . SER A 1 106 ? -3.250 -9.571 10.315 1.00 92.44 106 SER A N 1
ATOM 841 C CA . SER A 1 106 ? -4.039 -9.658 9.080 1.00 92.44 106 SER A CA 1
ATOM 842 C C . SER A 1 106 ? -5.248 -8.724 9.094 1.00 92.44 106 SER A C 1
ATOM 844 O O . SER A 1 106 ? -5.738 -8.357 10.169 1.00 92.44 106 SER A O 1
ATOM 846 N N . LEU A 1 107 ? -5.770 -8.372 7.916 1.00 89.00 107 LEU A N 1
ATOM 847 C CA . LEU A 1 107 ? -6.973 -7.540 7.805 1.00 89.00 107 LEU A CA 1
ATOM 848 C C . LEU A 1 107 ? -8.190 -8.138 8.550 1.00 89.00 107 LEU A C 1
ATOM 850 O O . LEU A 1 107 ? -8.774 -7.416 9.362 1.00 89.00 107 LEU A O 1
ATOM 854 N N . PRO A 1 108 ? -8.543 -9.438 8.411 1.00 89.75 108 PRO A N 1
ATOM 855 C CA . PRO A 1 108 ? -9.631 -10.032 9.194 1.00 89.75 108 PRO A CA 1
ATOM 856 C C . PRO A 1 108 ? -9.435 -9.877 10.707 1.00 89.75 108 PRO A C 1
ATOM 858 O O . PRO A 1 108 ? -10.379 -9.593 11.446 1.00 89.75 108 PRO A O 1
ATOM 861 N N . ARG A 1 109 ? -8.192 -10.021 11.188 1.00 90.56 109 ARG A N 1
ATOM 862 C CA . ARG A 1 109 ? -7.864 -9.845 12.607 1.00 90.56 109 ARG A CA 1
ATOM 863 C C . ARG A 1 109 ? -8.010 -8.388 13.044 1.00 90.56 109 ARG A C 1
ATOM 865 O O . ARG A 1 109 ? -8.491 -8.147 14.149 1.00 90.56 109 ARG A O 1
ATOM 872 N N . ALA A 1 110 ? -7.613 -7.436 12.204 1.00 90.81 110 ALA A N 1
ATOM 873 C CA . ALA A 1 110 ? -7.761 -6.010 12.474 1.00 90.81 110 ALA A CA 1
ATOM 874 C C . ALA A 1 110 ? -9.242 -5.600 12.559 1.00 90.81 110 ALA A C 1
ATOM 876 O O . ALA A 1 110 ? -9.634 -4.922 13.508 1.00 90.81 110 ALA A O 1
ATOM 877 N N . LEU A 1 111 ? -10.076 -6.095 11.640 1.00 88.75 111 LEU A N 1
ATOM 878 C CA . LEU A 1 111 ? -11.526 -5.876 11.654 1.00 88.75 111 LEU A CA 1
ATOM 879 C C . LEU A 1 111 ? -12.185 -6.494 12.892 1.00 88.75 111 LEU A C 1
ATOM 881 O O . LEU A 1 111 ? -12.968 -5.833 13.568 1.00 88.75 111 LEU A O 1
ATOM 885 N N . HIS A 1 112 ? -11.800 -7.719 13.261 1.00 88.81 112 HIS A N 1
ATOM 886 C CA . HIS A 1 112 ? -12.262 -8.358 14.500 1.00 88.81 112 HIS A CA 1
ATOM 887 C C . HIS A 1 112 ? -11.861 -7.577 15.758 1.00 88.81 112 HIS A C 1
ATOM 889 O O . HIS A 1 112 ? -12.593 -7.537 16.745 1.00 88.81 112 HIS A O 1
ATOM 895 N N . CYS A 1 113 ? -10.680 -6.960 15.750 1.00 89.56 113 CYS A N 1
ATOM 896 C CA . CYS A 1 113 ? -10.240 -6.086 16.832 1.00 89.56 113 CYS A CA 1
ATOM 897 C C . CYS A 1 113 ? -11.056 -4.789 16.896 1.00 89.56 113 CYS A C 1
ATOM 899 O O . CYS A 1 113 ? -11.314 -4.302 17.995 1.00 89.56 113 CYS A O 1
ATOM 901 N N . TRP A 1 114 ? -11.454 -4.247 15.747 1.00 87.94 114 TRP A N 1
ATOM 902 C CA . TRP A 1 114 ? -12.239 -3.022 15.646 1.00 87.94 114 TRP A CA 1
ATOM 903 C C . TRP A 1 114 ? -13.707 -3.195 16.044 1.00 87.94 114 TRP A C 1
ATOM 905 O O . TRP A 1 114 ? -14.269 -2.312 16.685 1.00 87.94 114 TRP A O 1
ATOM 915 N N . ASP A 1 115 ? -14.304 -4.347 15.736 1.00 85.56 115 ASP A N 1
ATOM 916 C CA . ASP A 1 115 ? -15.685 -4.677 16.120 1.00 85.56 115 ASP A CA 1
ATOM 917 C C . ASP A 1 115 ? -15.876 -4.755 17.651 1.00 85.56 115 ASP A C 1
ATOM 919 O O . ASP A 1 115 ? -16.968 -4.584 18.193 1.00 85.56 115 ASP A O 1
ATOM 923 N N . ARG A 1 116 ? -14.788 -4.963 18.400 1.00 81.62 116 ARG A N 1
ATOM 924 C CA . ARG A 1 116 ? -14.822 -5.054 19.862 1.00 81.62 116 ARG A CA 1
ATOM 925 C C . ARG A 1 116 ? -14.856 -3.668 20.506 1.00 81.62 116 ARG A C 1
ATOM 927 O O . ARG A 1 116 ? -13.903 -2.904 20.406 1.00 81.62 116 ARG A O 1
ATOM 934 N N . ALA A 1 117 ? -15.884 -3.417 21.321 1.00 59.16 117 ALA A N 1
ATOM 935 C CA . ALA A 1 117 ? -16.064 -2.170 22.078 1.00 59.16 117 ALA A CA 1
ATOM 936 C C . ALA A 1 117 ? -14.909 -1.813 23.047 1.00 59.16 117 ALA A C 1
ATOM 938 O O . ALA A 1 117 ? -14.762 -0.656 23.429 1.00 59.16 117 ALA A O 1
ATOM 939 N N . SER A 1 118 ? -14.091 -2.791 23.455 1.00 65.38 118 SER A N 1
ATOM 940 C CA . SER A 1 118 ? -12.880 -2.588 24.263 1.00 65.38 118 SER A CA 1
ATOM 941 C C . SER A 1 118 ? -11.769 -3.522 23.765 1.00 65.38 118 SER A C 1
ATOM 943 O O . SER A 1 118 ? -11.685 -4.680 24.197 1.00 65.38 118 SER A O 1
ATOM 945 N N . PRO A 1 119 ? -10.948 -3.078 22.796 1.00 64.81 119 PRO A N 1
ATOM 946 C CA . PRO A 1 119 ? -9.878 -3.901 22.259 1.00 64.81 119 PRO A CA 1
ATOM 947 C C . PRO A 1 119 ? -8.833 -4.164 23.358 1.00 64.81 119 PRO A C 1
ATOM 949 O O . PRO A 1 119 ? -8.369 -3.226 24.011 1.00 64.81 119 PRO A O 1
ATOM 952 N N . PRO A 1 120 ? -8.410 -5.420 23.590 1.00 68.25 120 PRO A N 1
ATOM 953 C CA . PRO A 1 120 ? -7.299 -5.695 24.497 1.00 68.25 120 PRO A CA 1
ATOM 954 C C . PRO A 1 120 ? -6.020 -5.006 23.993 1.00 68.25 120 PRO A C 1
ATOM 956 O O . PRO A 1 120 ? -5.873 -4.773 22.796 1.00 68.25 120 PRO A O 1
ATOM 959 N N . ARG A 1 121 ? -5.019 -4.789 24.864 1.00 66.56 121 ARG A N 1
ATOM 960 C CA . ARG A 1 121 ? -3.704 -4.195 24.494 1.00 66.56 121 ARG A CA 1
ATOM 961 C C . ARG A 1 121 ? -2.985 -4.881 23.309 1.00 66.56 121 ARG A C 1
ATOM 963 O O . ARG A 1 121 ? -2.005 -4.354 22.804 1.00 66.56 121 ARG A O 1
ATOM 970 N N . ARG A 1 122 ? -3.455 -6.060 22.884 1.00 74.75 122 ARG A N 1
ATOM 971 C CA . ARG A 1 122 ? -2.965 -6.868 21.752 1.00 74.75 122 ARG A CA 1
ATOM 972 C C . ARG A 1 122 ? -3.790 -6.713 20.458 1.00 74.75 122 ARG A C 1
ATOM 974 O O . ARG A 1 122 ? -3.677 -7.560 19.575 1.00 74.75 122 ARG A O 1
ATOM 981 N N . CYS A 1 123 ? -4.617 -5.674 20.357 1.00 83.38 123 CYS A N 1
ATOM 982 C CA . CYS A 1 123 ? -5.438 -5.359 19.188 1.00 83.38 123 CYS A CA 1
ATOM 983 C C . CYS A 1 123 ? -5.073 -3.974 18.625 1.00 83.38 123 CYS A C 1
ATOM 985 O O . CYS A 1 123 ? -5.709 -2.982 18.983 1.00 83.38 123 CYS A O 1
ATOM 987 N N . PRO A 1 124 ? -4.027 -3.874 17.784 1.00 87.62 124 PRO A N 1
ATOM 988 C CA . PRO A 1 124 ? -3.700 -2.621 17.116 1.00 87.62 124 PRO A CA 1
ATOM 989 C C . PRO A 1 124 ? -4.793 -2.270 16.099 1.00 87.62 124 PRO A C 1
ATOM 991 O O . PRO A 1 124 ? -5.100 -3.067 15.218 1.00 87.62 124 PRO A O 1
ATOM 994 N N . LEU A 1 125 ? -5.366 -1.072 16.222 1.00 89.00 125 LEU A N 1
ATOM 995 C CA . LEU A 1 125 ? -6.357 -0.546 15.272 1.00 89.00 125 LEU A CA 1
ATOM 996 C C . LEU A 1 125 ? -5.720 0.291 14.160 1.00 89.00 125 LEU A C 1
ATOM 998 O O . LEU A 1 125 ? -6.322 0.472 13.111 1.00 89.00 125 LEU A O 1
ATOM 1002 N N . ARG A 1 126 ? -4.494 0.780 14.381 1.00 92.25 126 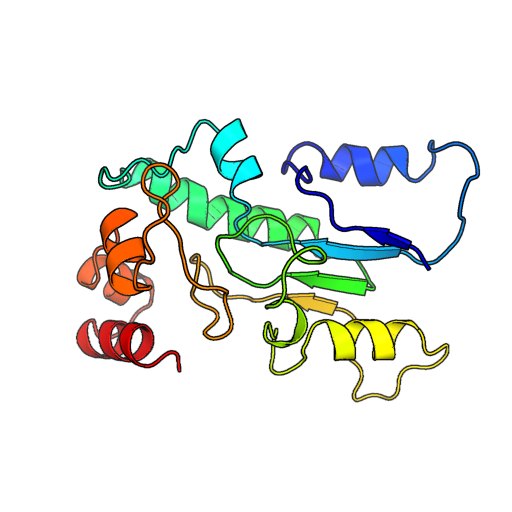ARG A N 1
ATOM 1003 C CA . ARG A 1 126 ? -3.736 1.590 13.428 1.00 92.25 126 ARG A CA 1
ATOM 1004 C C . ARG A 1 126 ? -2.550 0.802 12.887 1.00 92.25 126 ARG A C 1
ATOM 1006 O O . ARG A 1 126 ? -1.493 0.720 13.518 1.00 92.25 126 ARG A O 1
ATOM 1013 N N . LEU A 1 127 ? -2.740 0.216 11.716 1.00 94.88 127 LEU A N 1
ATOM 1014 C CA . LEU A 1 127 ? -1.795 -0.672 11.060 1.00 94.88 127 LEU A CA 1
ATOM 1015 C C . LEU A 1 127 ? -1.357 -0.042 9.743 1.00 94.88 127 LEU A C 1
ATOM 1017 O O . LEU A 1 127 ? -2.100 -0.048 8.778 1.00 94.88 127 LEU A O 1
ATOM 1021 N N . ILE A 1 128 ? -0.146 0.509 9.713 1.00 94.88 128 ILE A N 1
ATOM 1022 C CA . ILE A 1 128 ? 0.451 1.114 8.519 1.00 94.88 128 ILE A CA 1
ATOM 1023 C C . ILE A 1 128 ? 1.895 0.649 8.365 1.00 94.88 128 ILE A C 1
ATOM 1025 O O . ILE A 1 128 ? 2.647 0.636 9.354 1.00 94.88 128 ILE A O 1
ATOM 1029 N N . ASP A 1 129 ? 2.275 0.267 7.150 1.00 95.00 129 ASP A N 1
ATOM 1030 C CA . ASP A 1 129 ? 3.664 -0.038 6.819 1.00 95.00 129 ASP A CA 1
ATOM 1031 C C . ASP A 1 129 ? 4.509 1.234 6.748 1.00 95.00 129 ASP A C 1
ATOM 1033 O O . ASP A 1 129 ? 4.026 2.331 6.470 1.00 95.00 129 ASP A O 1
ATOM 1037 N N . SER A 1 130 ? 5.802 1.099 7.036 1.00 92.19 130 SER A N 1
ATOM 1038 C CA . SER A 1 130 ? 6.740 2.232 7.107 1.00 92.19 130 SER A CA 1
ATOM 1039 C C . SER A 1 130 ? 7.820 2.194 6.029 1.00 92.19 130 SER A C 1
ATOM 1041 O O . SER A 1 130 ? 8.608 3.129 5.927 1.00 92.19 130 SER A O 1
ATOM 1043 N N . CYS A 1 131 ? 7.865 1.133 5.221 1.00 88.75 131 CYS A N 1
ATOM 1044 C CA . CYS A 1 131 ? 8.854 1.006 4.161 1.00 88.75 131 CYS A CA 1
ATOM 1045 C C . CYS A 1 131 ? 8.521 1.913 2.955 1.00 88.75 131 CYS A C 1
ATOM 1047 O O . CYS A 1 131 ? 7.345 2.161 2.664 1.00 88.75 131 CYS A O 1
ATOM 1049 N N . PRO A 1 132 ? 9.539 2.470 2.272 1.00 84.31 132 PRO A N 1
ATOM 1050 C CA . PRO A 1 132 ? 9.330 3.532 1.291 1.00 84.31 132 PRO A CA 1
ATOM 1051 C C . PRO A 1 132 ? 9.075 3.065 -0.151 1.00 84.31 132 PRO A C 1
ATOM 1053 O O . PRO A 1 132 ? 8.944 3.923 -1.018 1.00 84.31 132 PRO A O 1
ATOM 1056 N N . TRP A 1 133 ? 8.997 1.761 -0.437 1.00 82.81 133 TRP A N 1
ATOM 1057 C CA . TRP A 1 133 ? 8.791 1.247 -1.799 1.00 82.81 133 TRP A CA 1
ATOM 1058 C C . TRP A 1 133 ? 7.614 0.265 -1.893 1.00 82.81 133 TRP A C 1
ATOM 1060 O O . TRP A 1 133 ? 7.310 -0.410 -0.910 1.00 82.81 133 TRP A O 1
ATOM 1070 N N . PRO A 1 134 ? 6.955 0.158 -3.060 1.00 86.31 134 PRO A N 1
ATOM 1071 C CA . PRO A 1 134 ? 5.907 -0.834 -3.290 1.00 86.31 134 PRO A CA 1
ATOM 1072 C C . PRO A 1 134 ? 6.448 -2.264 -3.179 1.00 86.31 134 PRO A C 1
ATOM 1074 O O . PRO A 1 134 ? 7.584 -2.536 -3.567 1.00 86.31 134 PRO A O 1
ATOM 1077 N N . HIS A 1 135 ? 5.624 -3.183 -2.670 1.00 86.25 135 HIS A N 1
ATOM 1078 C CA . HIS A 1 135 ? 5.976 -4.593 -2.439 1.00 86.25 135 HIS A CA 1
ATOM 1079 C C . HIS A 1 135 ? 7.144 -4.818 -1.471 1.00 86.25 135 HIS A C 1
ATOM 1081 O O . HIS A 1 135 ? 7.762 -5.880 -1.471 1.00 86.25 135 HIS A O 1
ATOM 1087 N N . CYS A 1 136 ? 7.438 -3.853 -0.597 1.00 86.50 136 CYS A N 1
ATOM 1088 C CA . CYS A 1 136 ? 8.325 -4.113 0.538 1.00 86.50 136 CYS A CA 1
ATOM 1089 C C . CYS A 1 136 ? 7.691 -5.045 1.575 1.00 86.50 136 CYS A C 1
ATOM 1091 O O . CYS A 1 136 ? 8.406 -5.684 2.342 1.00 86.50 136 CYS A O 1
ATOM 1093 N N . ASN A 1 137 ? 6.360 -5.107 1.619 1.00 90.31 137 ASN A N 1
ATOM 1094 C CA . ASN A 1 137 ? 5.649 -6.029 2.482 1.00 90.31 137 ASN A CA 1
ATOM 1095 C C . ASN A 1 137 ? 5.607 -7.424 1.824 1.00 90.31 137 ASN A C 1
ATOM 1097 O O . ASN A 1 137 ? 5.116 -7.563 0.703 1.00 90.31 137 ASN A O 1
ATOM 1101 N N . PRO A 1 138 ? 6.094 -8.475 2.499 1.00 87.00 138 PRO A N 1
ATOM 1102 C CA . PRO A 1 138 ? 6.198 -9.799 1.892 1.00 87.00 138 PRO A CA 1
ATOM 1103 C C . PRO A 1 138 ? 4.859 -10.530 1.753 1.00 87.00 138 PRO A C 1
ATOM 1105 O O . PRO A 1 138 ? 4.784 -11.544 1.071 1.00 87.00 138 PRO A O 1
ATOM 1108 N N . THR A 1 139 ? 3.801 -10.023 2.388 1.00 90.50 139 THR A N 1
ATOM 1109 C CA . THR A 1 139 ? 2.436 -10.565 2.288 1.00 90.50 139 THR A CA 1
ATOM 1110 C C . THR A 1 139 ? 1.599 -9.877 1.211 1.00 90.50 139 THR A C 1
ATOM 1112 O O . THR A 1 139 ? 0.392 -10.098 1.127 1.00 90.50 139 THR A O 1
ATOM 1115 N N . CYS A 1 140 ? 2.219 -9.016 0.399 1.00 88.25 140 CYS A N 1
ATOM 1116 C CA . CYS A 1 140 ? 1.535 -8.393 -0.721 1.00 88.25 140 CYS A CA 1
ATOM 1117 C C . CYS A 1 140 ? 1.008 -9.435 -1.720 1.00 88.25 140 CYS A C 1
ATOM 1119 O O . CYS A 1 140 ? 1.661 -10.459 -1.937 1.00 88.25 140 CYS A O 1
ATOM 1121 N N . PRO A 1 141 ? -0.132 -9.156 -2.376 1.00 85.00 141 PRO A N 1
ATOM 1122 C CA . PRO A 1 141 ? -0.641 -10.006 -3.444 1.00 85.00 141 PRO A CA 1
ATOM 1123 C C . PRO A 1 141 ? 0.347 -10.080 -4.614 1.00 85.00 141 PRO A C 1
ATOM 1125 O O . PRO A 1 141 ? 1.208 -9.215 -4.784 1.00 85.00 141 PRO A O 1
ATOM 1128 N N . THR A 1 142 ? 0.229 -11.120 -5.437 1.00 79.06 142 THR A N 1
ATOM 1129 C CA . THR A 1 142 ? 1.068 -11.271 -6.630 1.00 79.06 142 THR A CA 1
ATOM 1130 C C . THR A 1 142 ? 0.842 -10.113 -7.597 1.00 79.06 142 THR A C 1
ATOM 1132 O O . THR A 1 142 ? -0.299 -9.788 -7.928 1.00 79.06 142 THR A O 1
ATOM 1135 N N . ILE A 1 143 ? 1.933 -9.534 -8.095 1.00 76.44 143 ILE A N 1
ATOM 1136 C CA . ILE A 1 143 ? 1.876 -8.478 -9.106 1.00 76.44 143 ILE A CA 1
ATOM 1137 C C . ILE A 1 143 ? 1.437 -9.088 -10.431 1.00 76.44 143 ILE A C 1
ATOM 1139 O O . ILE A 1 143 ? 1.963 -10.125 -10.847 1.00 76.44 143 ILE A O 1
ATOM 1143 N N . ARG A 1 144 ? 0.505 -8.423 -11.113 1.00 74.12 144 ARG A N 1
ATOM 1144 C CA . ARG A 1 144 ? 0.073 -8.794 -12.459 1.00 74.12 144 ARG A CA 1
ATOM 1145 C C . ARG A 1 144 ? 0.318 -7.648 -13.416 1.00 74.12 144 ARG A C 1
ATOM 1147 O O . ARG A 1 144 ? 0.051 -6.497 -13.097 1.00 74.12 144 ARG A O 1
ATOM 1154 N N . ASP A 1 145 ? 0.839 -7.979 -14.586 1.00 68.50 145 ASP A N 1
ATOM 1155 C CA . ASP A 1 14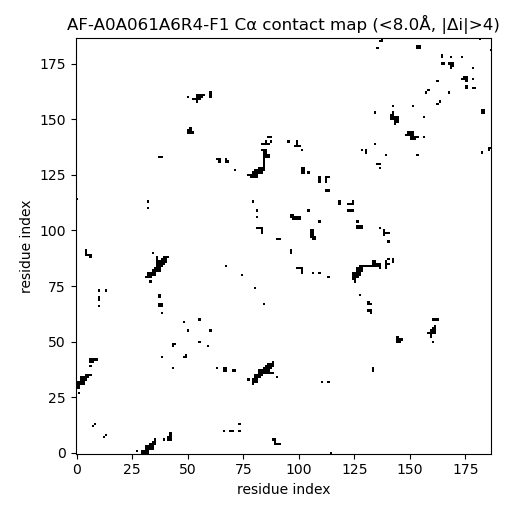5 ? 0.973 -7.016 -15.668 1.00 68.50 145 ASP A CA 1
ATOM 1156 C C . ASP A 1 145 ? -0.418 -6.583 -16.157 1.00 68.50 145 ASP A C 1
ATOM 1158 O O . ASP A 1 145 ? -1.282 -7.423 -16.423 1.00 68.50 145 ASP A O 1
ATOM 1162 N N . GLN A 1 146 ? -0.645 -5.274 -16.267 1.00 65.25 146 GLN A N 1
ATOM 1163 C CA . GLN A 1 146 ? -1.965 -4.717 -16.585 1.00 65.25 146 GLN A CA 1
ATOM 1164 C C . GLN A 1 146 ? -2.426 -5.051 -18.014 1.00 65.25 146 GLN A C 1
ATOM 1166 O O . GLN A 1 146 ? -3.624 -5.052 -18.288 1.00 65.25 146 GLN A O 1
ATOM 1171 N N . ILE A 1 147 ? -1.490 -5.346 -18.925 1.00 65.19 147 ILE A N 1
ATOM 1172 C CA . ILE A 1 147 ? -1.767 -5.584 -20.348 1.00 65.19 147 ILE A CA 1
ATOM 1173 C C . ILE A 1 147 ? -1.970 -7.078 -20.618 1.00 65.19 147 ILE A C 1
ATOM 1175 O O . ILE A 1 147 ? -2.905 -7.483 -21.305 1.00 65.19 147 ILE A O 1
ATOM 1179 N N . THR A 1 148 ? -1.079 -7.909 -20.092 1.00 73.81 148 THR A N 1
ATOM 1180 C CA . THR A 1 148 ? -1.006 -9.348 -20.367 1.00 73.81 148 THR A CA 1
ATOM 1181 C C . THR A 1 148 ? -1.665 -10.195 -19.284 1.00 73.81 148 THR A C 1
ATOM 1183 O O . THR A 1 148 ? -1.960 -11.366 -19.523 1.00 73.81 148 THR A O 1
ATOM 1186 N N . GLY A 1 149 ? -1.878 -9.642 -18.087 1.00 70.75 149 GLY A N 1
ATOM 1187 C CA . GLY A 1 149 ? -2.386 -10.365 -16.921 1.00 70.75 149 GLY A CA 1
ATOM 1188 C C . GLY A 1 149 ? -1.410 -11.396 -16.347 1.00 70.75 149 GLY A C 1
ATOM 1189 O O . GLY A 1 149 ? -1.793 -12.150 -15.449 1.00 70.75 149 GLY A O 1
ATOM 1190 N N . GLN A 1 150 ? -0.174 -11.462 -16.857 1.00 70.75 150 GLN A N 1
ATOM 1191 C CA . GLN A 1 150 ? 0.834 -12.408 -16.385 1.00 70.75 150 GLN A CA 1
ATOM 1192 C C . GLN A 1 150 ? 1.358 -12.020 -15.004 1.00 70.75 150 GLN A C 1
ATOM 1194 O O . GLN A 1 150 ? 1.515 -10.842 -14.684 1.00 70.75 150 GLN A O 1
ATOM 1199 N N . GLU A 1 151 ? 1.645 -13.033 -14.188 1.00 75.69 151 GLU A N 1
ATOM 1200 C CA . GLU A 1 151 ? 2.243 -12.845 -12.870 1.00 75.69 151 GLU A CA 1
ATOM 1201 C C . GLU A 1 151 ? 3.722 -12.479 -12.989 1.00 75.69 151 GLU A C 1
ATOM 1203 O O . GLU A 1 151 ? 4.460 -13.048 -13.796 1.00 75.69 151 GLU A O 1
ATOM 1208 N N . MET A 1 152 ? 4.158 -11.538 -12.155 1.00 71.31 152 MET A N 1
ATOM 1209 C CA . MET A 1 152 ? 5.542 -11.083 -12.093 1.00 71.31 152 MET A CA 1
ATOM 1210 C C . MET A 1 152 ? 6.087 -11.230 -10.675 1.00 71.31 152 MET A C 1
ATOM 1212 O O . MET A 1 152 ? 5.391 -10.970 -9.691 1.00 71.31 152 MET A O 1
ATOM 1216 N N . SER A 1 153 ? 7.360 -11.615 -10.558 1.00 73.25 153 SER A N 1
ATOM 1217 C CA . SER A 1 153 ? 8.043 -11.596 -9.263 1.00 73.25 153 SER A CA 1
ATOM 1218 C C . SER A 1 153 ? 8.296 -10.160 -8.798 1.00 73.25 153 SER A C 1
ATOM 1220 O O . SER A 1 153 ? 8.428 -9.244 -9.612 1.00 73.25 153 SER A O 1
ATOM 1222 N N . VAL A 1 154 ? 8.449 -9.958 -7.486 1.00 72.69 154 VAL A N 1
ATOM 1223 C CA . VAL A 1 154 ? 8.754 -8.637 -6.906 1.00 72.69 154 VAL A CA 1
ATOM 1224 C C . VAL A 1 154 ? 10.013 -8.029 -7.527 1.00 72.69 154 VAL A C 1
ATOM 1226 O O . VAL A 1 154 ? 10.040 -6.841 -7.817 1.00 72.69 154 VAL A O 1
ATOM 1229 N N . ILE A 1 155 ? 11.045 -8.830 -7.806 1.00 72.88 155 ILE A N 1
ATOM 1230 C CA . ILE A 1 155 ? 12.273 -8.335 -8.448 1.00 72.88 155 ILE A CA 1
ATOM 1231 C C . ILE A 1 155 ? 12.035 -7.951 -9.907 1.00 72.88 155 ILE A C 1
ATOM 1233 O O . ILE A 1 155 ? 12.580 -6.944 -10.358 1.00 72.88 155 ILE A O 1
ATOM 1237 N N . GLN A 1 156 ? 11.260 -8.743 -10.653 1.00 74.75 156 GLN A N 1
ATOM 1238 C CA . GLN A 1 156 ? 10.898 -8.397 -12.028 1.00 74.75 156 GLN A CA 1
ATOM 1239 C C . GLN A 1 156 ? 10.132 -7.081 -12.051 1.00 74.75 156 GLN A C 1
ATOM 1241 O O . GLN A 1 156 ? 10.517 -6.185 -12.792 1.00 74.75 156 GLN A O 1
ATOM 1246 N N . PHE A 1 157 ? 9.142 -6.935 -11.173 1.00 76.44 157 PHE A N 1
ATOM 1247 C CA . PHE A 1 157 ? 8.393 -5.701 -11.006 1.00 76.44 157 PHE A CA 1
ATOM 1248 C C . PHE A 1 157 ? 9.285 -4.531 -10.587 1.00 76.44 157 PHE A C 1
ATOM 1250 O O . PHE A 1 157 ? 9.257 -3.487 -11.214 1.00 76.44 157 PHE A O 1
ATOM 1257 N N . LEU A 1 158 ? 10.147 -4.680 -9.587 1.00 74.50 158 LEU A N 1
ATOM 1258 C CA . LEU A 1 158 ? 11.024 -3.588 -9.177 1.00 74.50 158 LEU A CA 1
ATOM 1259 C C . LEU A 1 158 ? 11.946 -3.164 -10.326 1.00 74.50 158 LEU A C 1
ATOM 1261 O O . LEU A 1 158 ? 12.016 -1.980 -10.645 1.00 74.50 158 LEU A O 1
ATOM 1265 N N . LYS A 1 159 ? 12.601 -4.105 -11.016 1.00 73.12 159 LYS A N 1
ATOM 1266 C CA . LYS A 1 159 ? 13.407 -3.786 -12.210 1.00 73.12 159 LYS A CA 1
ATOM 1267 C C . LYS A 1 159 ? 12.571 -3.097 -13.289 1.00 73.12 159 LYS A C 1
ATOM 1269 O O . LYS A 1 159 ? 13.054 -2.178 -13.946 1.00 73.12 159 LYS A O 1
ATOM 1274 N N . HIS A 1 160 ? 11.319 -3.519 -13.433 1.00 71.81 160 HIS A N 1
ATOM 1275 C CA . HIS A 1 160 ? 10.327 -2.894 -14.290 1.00 71.81 160 HIS A CA 1
ATOM 1276 C C . HIS A 1 160 ? 10.028 -1.438 -13.869 1.00 71.81 160 HIS A C 1
ATOM 1278 O O . HIS A 1 160 ? 9.914 -0.552 -14.706 1.00 71.81 160 HIS A O 1
ATOM 1284 N N . MET A 1 161 ? 10.055 -1.148 -12.571 1.00 69.81 161 MET A N 1
ATOM 1285 C CA . MET A 1 161 ? 9.925 0.190 -11.991 1.00 69.81 161 MET A CA 1
ATOM 1286 C C . MET A 1 161 ? 11.211 1.037 -12.025 1.00 69.81 161 MET A C 1
ATOM 1288 O O . MET A 1 161 ? 11.297 2.058 -11.343 1.00 69.81 161 MET A O 1
ATOM 1292 N N . GLY A 1 162 ? 12.229 0.634 -12.789 1.00 69.19 162 GLY A N 1
ATOM 1293 C CA . GLY A 1 162 ? 13.509 1.345 -12.816 1.00 69.19 162 GLY A CA 1
ATOM 1294 C C . GLY A 1 162 ? 14.333 1.149 -11.540 1.00 69.19 162 GLY A C 1
ATOM 1295 O O . GLY A 1 162 ? 15.237 1.938 -11.258 1.00 69.19 162 GLY A O 1
ATOM 1296 N N . PHE A 1 163 ? 14.040 0.103 -10.757 1.00 74.50 163 PHE A N 1
ATOM 1297 C CA . PHE A 1 163 ? 14.817 -0.250 -9.575 1.00 74.50 163 PHE A CA 1
ATOM 1298 C C . PHE A 1 163 ? 16.243 -0.631 -9.963 1.00 74.50 163 PHE A C 1
ATOM 1300 O O . PHE A 1 163 ? 16.495 -1.669 -10.582 1.00 74.50 163 PHE A O 1
ATOM 1307 N N . ASP A 1 164 ? 17.180 0.194 -9.517 1.00 78.06 164 ASP A N 1
ATOM 1308 C CA . ASP A 1 164 ? 18.597 -0.120 -9.503 1.00 78.06 164 ASP A CA 1
ATOM 1309 C C . ASP A 1 164 ? 18.984 -0.569 -8.088 1.00 78.06 164 ASP A C 1
ATOM 1311 O O . ASP A 1 164 ? 18.947 0.208 -7.127 1.00 78.06 164 ASP A O 1
ATOM 1315 N N . VAL A 1 165 ? 19.349 -1.850 -7.977 1.00 77.00 165 VAL A N 1
ATOM 1316 C CA . VAL A 1 165 ? 19.729 -2.496 -6.713 1.00 77.00 165 VAL A CA 1
ATOM 1317 C C . VAL A 1 165 ? 20.870 -1.733 -6.040 1.00 77.00 165 VAL A C 1
ATOM 1319 O O . VAL A 1 165 ? 20.845 -1.549 -4.827 1.00 77.00 165 VAL A O 1
ATOM 1322 N N . ALA A 1 166 ? 21.861 -1.276 -6.810 1.00 78.69 166 ALA A N 1
ATOM 1323 C CA . ALA A 1 166 ? 23.038 -0.604 -6.277 1.00 78.69 166 ALA A CA 1
ATOM 1324 C C . ALA A 1 166 ? 22.688 0.798 -5.767 1.00 78.69 166 ALA A C 1
ATOM 1326 O O . ALA A 1 166 ? 23.061 1.149 -4.645 1.00 78.69 166 ALA A O 1
ATOM 1327 N N . LYS A 1 167 ? 21.907 1.572 -6.536 1.00 78.12 167 LYS A N 1
ATOM 1328 C CA . LYS A 1 167 ? 21.449 2.902 -6.097 1.00 78.12 167 LYS A CA 1
ATOM 1329 C C . LYS A 1 167 ? 20.592 2.818 -4.833 1.00 78.12 167 LYS A C 1
ATOM 1331 O O . LYS A 1 167 ? 20.774 3.625 -3.923 1.00 78.12 167 LYS A O 1
ATOM 1336 N N . MET A 1 168 ? 19.678 1.851 -4.740 1.00 72.69 168 MET A N 1
ATOM 1337 C CA . MET A 1 168 ? 18.813 1.736 -3.559 1.00 72.69 168 MET A CA 1
ATOM 1338 C C . MET A 1 168 ? 19.526 1.184 -2.340 1.00 72.69 168 MET A C 1
ATOM 1340 O O . MET A 1 168 ? 19.291 1.669 -1.237 1.00 72.69 168 MET A O 1
ATOM 1344 N N . ALA A 1 169 ? 20.437 0.233 -2.524 1.00 80.62 169 ALA A N 1
ATOM 1345 C CA . ALA A 1 169 ? 21.302 -0.217 -1.447 1.00 80.62 169 ALA A CA 1
ATOM 1346 C C . ALA A 1 169 ? 22.092 0.964 -0.862 1.00 80.62 169 ALA A C 1
ATOM 1348 O O . ALA A 1 169 ? 22.087 1.169 0.349 1.00 80.62 169 ALA A O 1
ATOM 1349 N N . GLN A 1 170 ? 22.636 1.833 -1.721 1.00 81.00 170 GLN A N 1
ATOM 1350 C CA . GLN A 1 170 ? 23.310 3.057 -1.294 1.00 81.00 170 GLN A CA 1
ATOM 1351 C C . GLN A 1 170 ? 22.375 4.031 -0.555 1.00 81.00 170 GLN A C 1
ATOM 1353 O O . GLN A 1 170 ? 22.749 4.541 0.499 1.00 81.00 170 GLN A O 1
ATOM 1358 N N . GLN A 1 171 ? 21.160 4.270 -1.061 1.00 74.50 171 GLN A N 1
ATOM 1359 C CA . GLN A 1 171 ? 20.172 5.143 -0.403 1.00 74.50 171 GLN A CA 1
ATOM 1360 C C . GLN A 1 171 ? 19.727 4.621 0.968 1.00 74.50 171 GLN A C 1
ATOM 1362 O O . GLN A 1 171 ? 19.449 5.413 1.864 1.00 74.50 171 GLN A O 1
ATOM 1367 N N . GLN A 1 172 ? 19.664 3.301 1.133 1.00 71.69 172 GLN A N 1
ATOM 1368 C CA . GLN A 1 172 ? 19.290 2.653 2.390 1.00 71.69 172 GLN A CA 1
ATOM 1369 C C . GLN A 1 172 ? 20.489 2.417 3.322 1.00 71.69 172 GLN A C 1
ATOM 1371 O O . GLN A 1 172 ? 20.310 1.921 4.432 1.00 71.69 172 GLN A O 1
ATOM 1376 N N . GLY A 1 173 ? 21.716 2.748 2.899 1.00 80.81 173 GLY A N 1
ATOM 1377 C CA . GLY A 1 173 ? 22.928 2.447 3.666 1.00 80.81 173 GLY A CA 1
ATOM 1378 C C . GLY A 1 173 ? 23.155 0.942 3.860 1.00 80.81 173 GLY A C 1
ATOM 1379 O O . GLY A 1 173 ? 23.649 0.511 4.901 1.00 80.81 173 GLY A O 1
ATOM 1380 N N . MET A 1 174 ? 22.752 0.132 2.881 1.00 81.19 174 MET A N 1
ATOM 1381 C CA . MET A 1 174 ? 22.789 -1.329 2.902 1.00 81.19 174 MET A CA 1
ATOM 1382 C C . MET A 1 174 ? 23.671 -1.882 1.778 1.00 81.19 174 MET A C 1
ATOM 1384 O O . MET A 1 174 ? 23.955 -1.205 0.796 1.00 81.19 174 MET A O 1
ATOM 1388 N N . ASP A 1 175 ? 24.092 -3.141 1.911 1.00 87.81 175 ASP A N 1
ATOM 1389 C CA . ASP A 1 175 ? 24.756 -3.876 0.831 1.00 87.81 175 ASP A CA 1
ATOM 1390 C C . ASP A 1 175 ? 23.750 -4.303 -0.256 1.00 87.81 175 ASP A C 1
ATOM 1392 O O . ASP A 1 175 ? 22.624 -4.712 0.047 1.00 87.81 175 ASP A O 1
ATOM 1396 N N . ALA A 1 176 ? 24.166 -4.238 -1.523 1.00 83.62 176 ALA A N 1
ATOM 1397 C CA . ALA A 1 176 ? 23.317 -4.562 -2.669 1.00 83.62 176 ALA A CA 1
ATOM 1398 C C . ALA A 1 176 ? 22.920 -6.044 -2.711 1.00 83.62 176 ALA A C 1
ATOM 1400 O O . ALA A 1 176 ? 21.773 -6.361 -3.025 1.00 83.62 176 ALA A O 1
ATOM 1401 N N . GLY A 1 177 ? 23.833 -6.950 -2.348 1.00 81.75 177 GLY A N 1
ATOM 1402 C CA . GLY A 1 177 ? 23.548 -8.381 -2.250 1.00 81.75 177 GLY A 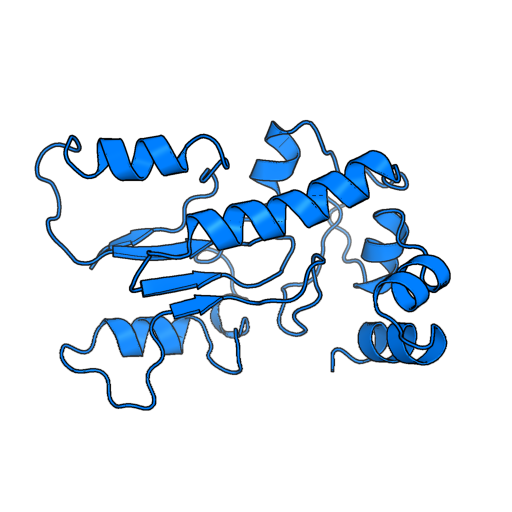CA 1
ATOM 1403 C C . GLY A 1 177 ? 22.579 -8.692 -1.112 1.00 81.75 177 GLY A C 1
ATOM 1404 O O . GLY A 1 177 ? 21.650 -9.480 -1.289 1.00 81.75 177 GLY A O 1
ATOM 1405 N N . LYS A 1 178 ? 22.732 -8.012 0.030 1.00 81.44 178 LYS A N 1
ATOM 1406 C CA . LYS A 1 178 ? 21.790 -8.097 1.156 1.00 81.44 178 LYS A CA 1
ATOM 1407 C C . LYS A 1 178 ? 20.390 -7.620 0.763 1.00 81.44 178 LYS A C 1
ATOM 1409 O O . LYS A 1 178 ? 19.420 -8.318 1.046 1.00 81.44 178 LYS A O 1
ATOM 1414 N N . LEU A 1 179 ? 20.284 -6.474 0.087 1.00 77.38 179 LEU A N 1
ATOM 1415 C CA . LEU A 1 179 ? 19.006 -5.947 -0.400 1.00 77.38 179 LEU A CA 1
ATOM 1416 C C . LEU A 1 179 ? 18.353 -6.913 -1.396 1.00 77.38 179 LEU A C 1
ATOM 1418 O O . LEU A 1 179 ? 17.178 -7.240 -1.257 1.00 77.38 179 LEU A O 1
ATOM 1422 N N . LEU A 1 180 ? 19.123 -7.434 -2.355 1.00 77.62 180 LEU A N 1
ATOM 1423 C CA . LEU A 1 180 ? 18.629 -8.415 -3.321 1.00 77.62 180 LEU A CA 1
ATOM 1424 C C . LEU A 1 180 ? 18.149 -9.708 -2.638 1.00 77.62 180 LEU A C 1
ATOM 1426 O O . LEU A 1 180 ? 17.137 -10.277 -3.039 1.00 77.62 180 LEU A O 1
ATOM 1430 N N . GLY A 1 181 ? 18.849 -10.156 -1.593 1.00 75.12 181 GLY A N 1
ATOM 1431 C CA . GLY A 1 181 ? 18.469 -11.320 -0.793 1.00 75.12 181 GLY A CA 1
ATOM 1432 C C . GLY A 1 181 ? 17.141 -11.132 -0.058 1.00 75.12 181 GLY A C 1
ATOM 1433 O O . GLY A 1 181 ? 16.313 -12.039 -0.073 1.00 75.12 181 GLY A O 1
ATOM 1434 N N . MET A 1 182 ? 16.905 -9.949 0.519 1.00 72.12 182 MET A N 1
ATOM 1435 C CA . MET A 1 182 ? 15.622 -9.613 1.156 1.00 72.12 182 MET A CA 1
ATOM 1436 C C . MET A 1 1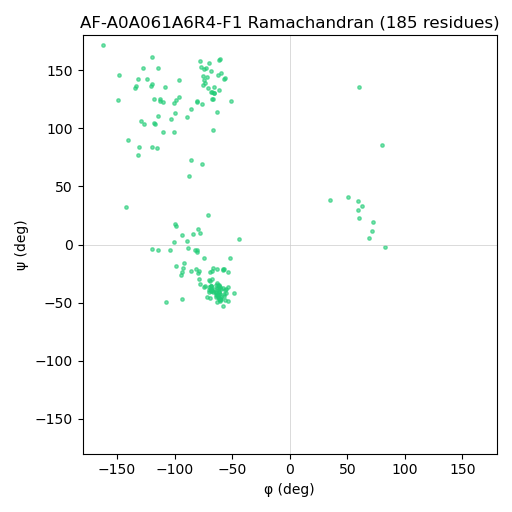82 ? 14.475 -9.600 0.137 1.00 72.12 182 MET A C 1
ATOM 1438 O O . MET A 1 182 ? 13.403 -10.137 0.402 1.00 72.12 182 MET A O 1
ATOM 1442 N N . LEU A 1 183 ? 14.723 -9.066 -1.064 1.00 68.81 183 LEU A N 1
ATOM 1443 C CA . LEU A 1 183 ? 13.736 -9.032 -2.149 1.00 68.81 183 LEU A CA 1
ATOM 1444 C C . LEU A 1 183 ? 13.418 -10.416 -2.733 1.00 68.81 183 LEU A C 1
ATOM 1446 O O . LEU A 1 183 ? 12.300 -10.639 -3.185 1.00 68.81 183 LEU A O 1
ATOM 1450 N N . ASN A 1 184 ? 14.385 -11.337 -2.736 1.00 68.38 184 ASN A N 1
ATOM 1451 C CA . ASN A 1 184 ? 14.183 -12.711 -3.203 1.00 68.38 184 ASN A CA 1
ATOM 1452 C C . ASN A 1 184 ? 13.454 -13.586 -2.178 1.00 68.38 184 ASN A C 1
ATOM 1454 O O . ASN A 1 184 ? 12.711 -14.483 -2.565 1.00 68.38 184 ASN A O 1
ATOM 1458 N N . ASN A 1 185 ? 13.691 -13.347 -0.886 1.00 61.28 185 ASN A N 1
ATOM 1459 C CA . ASN A 1 185 ? 13.232 -14.233 0.184 1.00 61.28 185 ASN A CA 1
ATOM 1460 C C . ASN A 1 185 ? 12.019 -13.698 0.958 1.00 61.28 185 ASN A C 1
ATOM 1462 O O . ASN A 1 185 ? 11.511 -14.413 1.818 1.00 61.28 185 ASN A O 1
ATOM 1466 N N . GLY A 1 186 ? 11.560 -12.473 0.675 1.00 51.50 186 GLY A N 1
ATOM 1467 C CA . GLY A 1 186 ? 10.381 -11.887 1.317 1.00 51.50 186 GLY A CA 1
ATOM 1468 C C . GLY A 1 186 ? 10.512 -11.774 2.840 1.00 51.50 186 GLY A C 1
ATOM 1469 O O . GLY A 1 186 ? 9.542 -12.025 3.548 1.00 51.50 186 GLY A O 1
ATOM 1470 N N . ASN A 1 187 ? 11.705 -11.460 3.356 1.00 40.81 187 ASN A N 1
ATOM 1471 C CA . ASN A 1 187 ? 11.976 -11.420 4.797 1.00 40.81 187 ASN A CA 1
ATOM 1472 C C . ASN A 1 187 ? 12.910 -10.265 5.171 1.00 40.81 187 ASN A C 1
ATOM 1474 O O . ASN A 1 187 ? 13.966 -10.126 4.507 1.00 40.81 187 ASN A O 1
#

Mean predicted aligned error: 10.4 Å

Organism: Oncorhynchus mykiss (NCBI:txid8022)

Radius of gyration: 17.27 Å; Cα contacts (8 Å, |Δi|>4): 268; chains: 1; bounding box: 52×32×45 Å

Secondary structure (DSSP, 8-state):
-EEEE-TT--TTTHHHHHHHTTTS-SS--S-EEEE--TEEHHHHHHTT----SSPPPHHHHHHHHHHHHHHHHHTTT-SSEEE---EES-STTSGGGGT-EETTEEHHHHHHHHHSSS--TT--SEEE---SSTT-STTPPPEE-TTT--EE-HHHHHHHTT--HHHHHHHTT--HHHHHHHHHHT-

pLDDT: mean 74.27, std 15.6, range [36.78, 95.0]

Nearest PDB structures (foldseek):
  4uz5-assembly1_A  TM=9.489E-01  e=2.195E-15  Homo sapiens
  4uzq-assembly1_A-2  TM=9.311E-01  e=2.492E-15  Homo sapiens
  7bnd-assembly1_A  TM=9.108E-01  e=1.165E-15  Homo sapiens
  7bmd-assembly1_A  TM=9.090E-01  e=2.061E-15  Homo sapiens
  7bd3-assembly1_A  TM=9.100E-01  e=2.061E-15  Homo sapiens

InterPro domains:
  IPR004963 Pectinacetylesterase/NOTUM [PF03283] (31-141)